Protein AF-A0A6J5G6W3-F1 (afdb_monomer_lite)

pLDDT: mean 79.42, std 17.35, range [32.72, 97.88]

Structure (mmCIF, N/CA/C/O backbone):
data_AF-A0A6J5G6W3-F1
#
_entry.id   AF-A0A6J5G6W3-F1
#
loop_
_atom_site.group_PDB
_atom_site.id
_atom_site.type_symbol
_atom_site.label_atom_id
_atom_site.label_alt_id
_atom_site.label_comp_id
_atom_site.label_asym_id
_atom_site.label_entity_id
_atom_site.label_seq_id
_atom_site.pdbx_PDB_ins_code
_atom_site.Cartn_x
_atom_site.Cartn_y
_atom_site.Cartn_z
_atom_site.occupancy
_atom_site.B_iso_or_equiv
_atom_site.auth_seq_id
_atom_site.auth_comp_id
_atom_site.auth_asym_id
_atom_site.auth_atom_id
_atom_site.pdbx_PDB_model_num
ATOM 1 N N . MET A 1 1 ? -2.922 -15.371 -7.811 1.00 64.44 1 MET A N 1
ATOM 2 C CA . MET A 1 1 ? -1.625 -14.930 -8.375 1.00 64.44 1 MET A CA 1
ATOM 3 C C . MET A 1 1 ? -1.881 -14.503 -9.811 1.00 64.44 1 MET A C 1
ATOM 5 O O . MET A 1 1 ? -2.472 -15.277 -10.552 1.00 64.44 1 MET A O 1
ATOM 9 N N . GLN A 1 2 ? -1.477 -13.291 -10.182 1.00 78.69 2 GLN A N 1
ATOM 10 C CA . GLN A 1 2 ? -1.588 -12.734 -11.533 1.00 78.69 2 GLN A CA 1
ATOM 11 C C . GLN A 1 2 ? -0.180 -12.538 -12.108 1.00 78.69 2 GLN A C 1
ATOM 13 O O . GLN A 1 2 ? 0.762 -12.316 -11.354 1.00 78.69 2 GLN A O 1
ATOM 18 N N . ARG A 1 3 ? -0.007 -12.600 -13.432 1.00 77.12 3 ARG A N 1
ATOM 19 C CA . ARG A 1 3 ? 1.279 -12.276 -14.075 1.00 77.12 3 ARG A CA 1
ATOM 20 C C . ARG A 1 3 ? 1.207 -10.980 -14.877 1.00 77.12 3 ARG A C 1
ATOM 22 O O . ARG A 1 3 ? 0.220 -10.743 -15.581 1.00 77.12 3 ARG A O 1
ATOM 29 N N . PHE A 1 4 ? 2.276 -10.191 -14.788 1.00 78.12 4 PHE A N 1
ATOM 30 C CA . PHE A 1 4 ? 2.561 -9.025 -15.626 1.00 78.12 4 PHE A CA 1
ATOM 31 C C . PHE A 1 4 ? 3.905 -9.260 -16.316 1.00 78.12 4 PHE A C 1
ATOM 33 O O . PHE A 1 4 ? 4.972 -9.065 -15.731 1.00 78.12 4 PHE A O 1
ATOM 40 N N . GLY A 1 5 ? 3.851 -9.789 -17.540 1.00 79.50 5 GLY A N 1
ATOM 41 C CA . GLY A 1 5 ? 5.026 -10.384 -18.173 1.00 79.50 5 GLY A CA 1
ATOM 42 C C . GLY A 1 5 ? 5.574 -11.534 -17.319 1.00 79.50 5 GLY A C 1
ATOM 43 O O . GLY A 1 5 ? 4.841 -12.456 -16.955 1.00 79.50 5 GLY A O 1
ATOM 44 N N . ASN A 1 6 ? 6.856 -11.457 -16.957 1.00 81.44 6 ASN A N 1
ATOM 45 C CA . ASN A 1 6 ? 7.526 -12.506 -16.184 1.00 81.44 6 ASN A CA 1
ATOM 46 C C . ASN A 1 6 ? 7.326 -12.394 -14.668 1.00 81.44 6 ASN A C 1
ATOM 48 O O . ASN A 1 6 ? 7.571 -13.376 -13.968 1.00 81.44 6 ASN A O 1
ATOM 52 N N . VAL A 1 7 ? 6.838 -11.256 -14.170 1.00 87.19 7 VAL A N 1
ATOM 53 C CA . VAL A 1 7 ? 6.660 -11.006 -12.736 1.00 87.19 7 VAL A CA 1
ATOM 54 C C . VAL A 1 7 ? 5.315 -11.554 -12.267 1.00 87.19 7 VAL A C 1
ATOM 56 O O . VAL A 1 7 ? 4.264 -11.219 -12.821 1.00 87.19 7 VAL A O 1
ATOM 59 N N . ALA A 1 8 ? 5.357 -12.411 -11.248 1.00 87.94 8 ALA A N 1
ATOM 60 C CA . ALA A 1 8 ? 4.175 -12.879 -10.538 1.00 87.94 8 ALA A CA 1
ATOM 61 C C . ALA A 1 8 ? 3.818 -11.877 -9.436 1.00 87.94 8 ALA A C 1
ATOM 63 O O . ALA A 1 8 ? 4.646 -11.573 -8.582 1.00 87.94 8 ALA A O 1
ATOM 64 N N . VAL A 1 9 ? 2.583 -11.388 -9.465 1.00 90.56 9 VAL A N 1
ATOM 65 C CA . VAL A 1 9 ? 2.038 -10.427 -8.508 1.00 90.56 9 VAL A CA 1
ATOM 66 C C . VAL A 1 9 ? 0.897 -11.083 -7.734 1.00 90.56 9 VAL A C 1
ATOM 68 O O . VAL A 1 9 ? 0.073 -11.832 -8.278 1.00 90.56 9 VAL A O 1
ATOM 71 N N . HIS A 1 10 ? 0.866 -10.822 -6.438 1.00 94.31 10 HIS A N 1
ATOM 72 C CA . HIS A 1 10 ? -0.091 -11.348 -5.481 1.00 94.31 10 HIS A CA 1
ATOM 73 C C . HIS A 1 10 ? -0.882 -10.213 -4.859 1.00 94.31 10 HIS A C 1
ATOM 75 O O . HIS A 1 10 ? -0.358 -9.125 -4.637 1.00 94.31 10 HIS A O 1
ATOM 81 N N . THR A 1 11 ? -2.145 -10.485 -4.547 1.00 95.94 11 THR A N 1
ATOM 82 C CA . THR A 1 11 ? -2.967 -9.591 -3.736 1.00 95.94 11 THR A CA 1
ATOM 83 C C . THR A 1 11 ? -2.223 -9.232 -2.446 1.00 95.94 11 THR A C 1
ATOM 85 O O . THR A 1 11 ? -1.736 -10.116 -1.733 1.00 95.94 11 THR A O 1
ATOM 88 N N . GLY A 1 12 ? -2.103 -7.931 -2.194 1.00 97.25 12 GLY A N 1
ATOM 89 C CA . GLY A 1 12 ? -1.346 -7.355 -1.087 1.00 97.25 12 GLY A CA 1
ATOM 90 C C . GLY A 1 12 ? 0.076 -6.928 -1.441 1.00 97.25 12 GLY A C 1
ATOM 91 O O . GLY A 1 12 ? 0.690 -6.224 -0.642 1.00 97.25 12 GLY A O 1
ATOM 92 N N . ASP A 1 13 ? 0.611 -7.287 -2.611 1.00 97.25 13 ASP A N 1
ATOM 93 C CA . ASP A 1 13 ? 1.940 -6.827 -3.019 1.00 97.25 13 ASP A CA 1
ATOM 94 C C . ASP A 1 13 ? 1.996 -5.295 -3.051 1.00 97.25 13 ASP A C 1
ATOM 96 O O . ASP A 1 13 ? 1.109 -4.622 -3.587 1.00 97.25 13 ASP A O 1
ATOM 100 N N . VAL A 1 14 ? 3.066 -4.745 -2.479 1.00 97.38 14 VAL A N 1
ATOM 101 C CA . VAL A 1 14 ? 3.325 -3.307 -2.481 1.00 97.38 14 VAL A CA 1
ATOM 102 C C . VAL A 1 14 ? 4.064 -2.948 -3.760 1.00 97.38 14 VAL A C 1
ATOM 104 O O . VAL A 1 14 ? 5.113 -3.508 -4.078 1.00 97.38 14 VAL A O 1
ATOM 107 N N . LEU A 1 15 ? 3.525 -1.978 -4.489 1.00 95.00 15 LEU A N 1
ATOM 108 C CA . LEU A 1 15 ? 4.070 -1.498 -5.749 1.00 95.00 15 LEU A CA 1
ATOM 109 C C . LEU A 1 15 ? 4.746 -0.147 -5.527 1.00 95.00 15 LEU A C 1
ATOM 111 O O . LEU A 1 15 ? 4.106 0.802 -5.076 1.00 95.00 15 LEU A O 1
ATOM 115 N N . LEU A 1 16 ? 6.029 -0.038 -5.873 1.00 92.81 16 LEU A N 1
ATOM 116 C CA . LEU A 1 16 ? 6.800 1.204 -5.792 1.00 92.81 16 LEU A CA 1
ATOM 117 C C . LEU A 1 16 ? 7.117 1.738 -7.189 1.00 92.81 16 LEU A C 1
ATOM 119 O O . LEU A 1 16 ? 7.907 1.136 -7.917 1.00 92.81 16 LEU A O 1
ATOM 123 N N . LYS A 1 17 ? 6.521 2.875 -7.557 1.00 88.50 17 LYS A N 1
ATOM 124 C CA . LYS A 1 17 ? 6.663 3.479 -8.890 1.00 88.50 17 LYS A CA 1
ATOM 125 C C . LYS A 1 17 ? 8.012 4.159 -9.052 1.00 88.50 17 LYS A C 1
ATOM 127 O O . LYS A 1 17 ? 8.387 4.989 -8.221 1.00 88.50 17 LYS A O 1
ATOM 132 N N . VAL A 1 18 ? 8.675 3.882 -10.165 1.00 82.81 18 VAL A N 1
ATOM 133 C CA . VAL A 1 18 ? 9.926 4.504 -10.593 1.00 82.81 18 VAL A CA 1
ATOM 134 C C . VAL A 1 18 ? 9.639 5.667 -11.541 1.00 82.81 18 VAL A C 1
ATOM 136 O O . VAL A 1 18 ? 8.863 5.538 -12.488 1.00 82.81 18 VAL A O 1
ATOM 139 N N . SER A 1 19 ? 10.314 6.795 -11.333 1.00 69.31 19 SER A N 1
ATOM 140 C CA . SER A 1 19 ? 10.386 7.877 -12.314 1.00 69.31 19 SER A CA 1
ATOM 141 C C . SER A 1 19 ? 11.484 7.586 -13.339 1.00 69.31 19 SER A C 1
ATOM 143 O O . SER A 1 19 ? 12.674 7.616 -13.020 1.00 69.31 19 SER A O 1
ATOM 145 N N . THR A 1 20 ? 11.103 7.300 -14.582 1.00 56.97 20 THR A N 1
ATOM 146 C CA . THR A 1 20 ? 12.029 7.091 -15.702 1.00 56.97 20 THR A CA 1
ATOM 147 C C . THR A 1 20 ? 12.245 8.402 -16.462 1.00 56.97 20 THR A C 1
ATOM 149 O O . THR A 1 20 ? 11.605 8.642 -17.479 1.00 56.97 20 THR A O 1
ATOM 152 N N . GLY A 1 21 ? 13.117 9.274 -15.950 1.00 48.81 21 GLY A N 1
ATOM 153 C CA . GLY A 1 21 ? 13.907 10.276 -16.696 1.00 48.81 21 GLY A CA 1
ATOM 154 C C . GLY A 1 21 ? 13.237 11.390 -17.528 1.00 48.81 21 GLY A C 1
ATOM 155 O O . GLY A 1 21 ? 13.838 12.447 -17.636 1.00 48.81 21 GLY A O 1
ATOM 156 N N . ASN A 1 22 ? 12.034 11.223 -18.085 1.00 43.03 22 ASN A N 1
ATOM 157 C CA . ASN A 1 22 ? 11.435 12.155 -19.055 1.00 43.03 22 ASN A CA 1
ATOM 158 C C . ASN A 1 22 ? 9.993 12.580 -18.739 1.00 43.03 22 ASN A C 1
ATOM 160 O O . ASN A 1 22 ? 9.453 13.434 -19.436 1.00 43.03 22 ASN A O 1
ATOM 164 N N . VAL A 1 23 ? 9.350 12.041 -17.697 1.00 41.97 23 VAL A N 1
ATOM 165 C CA . VAL A 1 23 ? 7.950 12.380 -17.380 1.00 41.97 23 VAL A CA 1
ATOM 166 C C . VAL A 1 23 ? 7.833 12.968 -15.979 1.00 41.97 23 VAL A C 1
ATOM 168 O O . VAL A 1 23 ? 7.361 12.350 -15.024 1.00 41.97 23 VAL A O 1
ATOM 171 N N . THR A 1 24 ? 8.246 14.228 -15.889 1.00 43.94 24 THR A N 1
ATOM 172 C CA . THR A 1 24 ? 7.968 15.155 -14.790 1.00 43.94 24 THR A CA 1
ATOM 173 C C . THR A 1 24 ? 6.489 15.566 -14.818 1.00 43.94 24 THR A C 1
ATOM 175 O O . THR A 1 24 ? 6.172 16.697 -15.169 1.00 43.94 24 THR A O 1
ATOM 178 N N . HIS A 1 25 ? 5.549 14.678 -14.468 1.00 39.34 25 HIS A N 1
ATOM 179 C CA . HIS A 1 25 ? 4.140 15.070 -14.317 1.00 39.34 25 HIS A CA 1
ATOM 180 C C . HIS A 1 25 ? 3.572 14.804 -12.907 1.00 39.34 25 HIS A C 1
ATOM 182 O O . HIS A 1 25 ? 3.398 13.679 -12.446 1.00 39.34 25 HIS A O 1
ATOM 188 N N . LYS A 1 26 ? 3.283 15.938 -12.250 1.00 42.19 26 LYS A N 1
ATOM 189 C CA . LYS A 1 26 ? 2.375 16.252 -11.128 1.00 42.19 26 LYS A CA 1
ATOM 190 C C . LYS A 1 26 ? 2.557 15.602 -9.751 1.00 42.19 26 LYS A C 1
ATOM 192 O O . LYS A 1 26 ? 2.359 16.313 -8.773 1.00 42.19 26 LYS A O 1
ATOM 197 N N . ILE A 1 27 ? 2.984 14.348 -9.611 1.00 43.31 27 ILE A N 1
ATOM 198 C CA . ILE A 1 27 ? 3.121 13.741 -8.262 1.00 43.31 27 ILE A CA 1
ATOM 199 C C . ILE A 1 27 ? 4.466 14.111 -7.605 1.00 43.31 27 ILE A C 1
ATOM 201 O O . ILE A 1 27 ? 4.560 14.253 -6.390 1.00 43.31 27 ILE A O 1
ATOM 205 N N . ILE A 1 28 ? 5.490 14.387 -8.419 1.00 47.19 28 ILE A N 1
ATOM 206 C CA . ILE A 1 28 ? 6.831 14.800 -7.969 1.00 47.19 28 ILE A CA 1
ATOM 207 C C . ILE A 1 28 ? 6.894 16.286 -7.554 1.00 47.19 28 ILE A C 1
ATOM 209 O O . ILE A 1 28 ? 7.727 16.674 -6.733 1.00 47.19 28 ILE A O 1
ATOM 213 N N . GLN A 1 29 ? 6.006 17.139 -8.075 1.00 42.00 29 GLN A N 1
ATOM 214 C CA . GLN A 1 29 ? 6.113 18.592 -7.876 1.00 42.00 29 GLN A CA 1
ATOM 215 C C . GLN A 1 29 ? 5.830 19.064 -6.445 1.00 42.00 29 GLN A C 1
ATOM 217 O O . GLN A 1 29 ? 6.246 20.162 -6.090 1.00 42.00 29 GLN A O 1
ATOM 222 N N . ILE A 1 30 ? 5.176 18.255 -5.613 1.00 46.28 30 ILE A N 1
ATOM 223 C CA . ILE A 1 30 ? 4.720 18.708 -4.293 1.00 46.28 30 ILE A CA 1
ATOM 224 C C . ILE A 1 30 ? 5.787 18.495 -3.198 1.00 46.28 30 ILE A C 1
ATOM 226 O O . ILE A 1 30 ? 5.733 19.154 -2.164 1.00 46.28 30 ILE A O 1
ATOM 230 N N . GLY A 1 31 ? 6.808 17.653 -3.417 1.00 42.84 31 GLY A N 1
ATOM 231 C CA . GLY A 1 31 ? 7.810 17.340 -2.379 1.00 42.84 31 GLY A CA 1
ATOM 232 C C . GLY A 1 31 ? 9.285 17.456 -2.771 1.00 42.84 31 GLY A C 1
ATOM 233 O O . GLY A 1 31 ? 10.122 17.618 -1.890 1.00 42.84 31 GLY A O 1
ATOM 234 N N . GLN A 1 32 ? 9.644 17.383 -4.057 1.00 40.28 32 GLN A N 1
ATOM 235 C CA . GLN A 1 32 ? 11.058 17.232 -4.446 1.00 40.28 32 GLN A CA 1
ATOM 236 C C . GLN A 1 32 ? 11.782 18.534 -4.826 1.00 40.28 32 GLN A C 1
ATOM 238 O O . GLN A 1 32 ? 12.990 18.499 -5.042 1.00 40.28 32 GLN A O 1
ATOM 243 N N . LYS A 1 33 ? 11.109 19.695 -4.866 1.00 38.38 33 LYS A N 1
ATOM 244 C CA . LYS A 1 33 ? 11.771 20.963 -5.242 1.00 38.38 33 LYS A CA 1
ATOM 245 C C . LYS A 1 33 ? 12.489 21.691 -4.091 1.00 38.38 33 LYS A C 1
ATOM 247 O O . LYS A 1 33 ? 13.176 22.668 -4.358 1.00 38.38 33 LYS A O 1
ATOM 252 N N . THR A 1 34 ? 12.371 21.235 -2.840 1.00 39.72 34 THR A N 1
ATOM 253 C CA . THR A 1 34 ? 12.907 21.952 -1.657 1.00 39.72 34 THR A CA 1
ATOM 254 C C . THR A 1 34 ? 13.700 21.092 -0.664 1.00 39.72 34 THR A C 1
ATOM 256 O O . THR A 1 34 ? 14.186 21.620 0.329 1.00 39.72 34 THR A O 1
ATOM 259 N N . GLY A 1 35 ? 13.876 19.789 -0.913 1.00 37.59 35 GLY A N 1
ATOM 260 C CA . GLY A 1 35 ? 14.489 18.846 0.040 1.00 37.59 35 GLY A CA 1
ATOM 261 C C . GLY A 1 35 ? 15.807 18.207 -0.407 1.00 37.59 35 GLY A C 1
ATOM 262 O O . GLY A 1 35 ? 16.128 17.111 0.043 1.00 37.59 35 GLY A O 1
ATOM 263 N N . ALA A 1 36 ? 16.554 18.830 -1.321 1.00 36.09 36 ALA A N 1
ATOM 264 C CA . ALA A 1 36 ? 17.833 18.303 -1.793 1.00 36.09 36 ALA A CA 1
ATOM 265 C C . ALA A 1 36 ? 18.956 18.529 -0.764 1.00 36.09 36 ALA A C 1
ATOM 267 O O . ALA A 1 36 ? 19.825 19.365 -0.981 1.00 36.09 36 ALA A O 1
ATOM 268 N N . SER A 1 37 ? 18.951 17.762 0.330 1.00 32.72 37 SER A N 1
ATOM 269 C CA . SER A 1 37 ? 20.108 17.637 1.221 1.00 32.72 37 SER A CA 1
ATOM 270 C C . SER A 1 37 ? 20.216 16.217 1.787 1.00 32.72 37 SER A C 1
ATOM 272 O O . SER A 1 37 ? 19.366 15.764 2.547 1.00 32.72 37 SER A O 1
ATOM 274 N N . SER A 1 38 ? 21.316 15.552 1.417 1.00 35.53 38 SER A N 1
ATOM 275 C CA . SER A 1 38 ? 21.906 14.326 1.988 1.00 35.53 38 SER A CA 1
ATOM 276 C C . SER A 1 38 ? 21.137 12.995 1.880 1.00 35.53 38 SER A C 1
ATOM 278 O O . SER A 1 38 ? 20.438 12.581 2.798 1.00 35.53 38 SER A O 1
ATOM 280 N N . GLY A 1 39 ? 21.430 12.234 0.814 1.00 33.44 39 GLY A N 1
ATOM 281 C CA . GLY A 1 39 ? 21.480 10.764 0.893 1.00 33.44 39 GLY A CA 1
ATOM 282 C C . GLY A 1 39 ? 20.834 9.999 -0.264 1.00 33.44 39 GLY A C 1
ATOM 283 O O . GLY A 1 39 ? 19.795 9.385 -0.053 1.00 33.44 39 GLY A O 1
ATOM 284 N N . GLY A 1 40 ? 21.487 9.982 -1.436 1.00 38.69 40 GLY A N 1
ATOM 285 C CA . GLY A 1 40 ? 21.191 9.093 -2.574 1.00 38.69 40 GLY A CA 1
ATOM 286 C C . GLY A 1 40 ? 19.809 9.288 -3.212 1.00 38.69 40 GLY A C 1
ATOM 287 O O . GLY A 1 40 ? 18.785 8.995 -2.603 1.00 38.69 40 GLY A O 1
ATOM 288 N N . PHE A 1 41 ? 19.757 9.743 -4.465 1.00 46.44 41 PHE A N 1
ATOM 289 C CA . PHE A 1 41 ? 18.492 9.872 -5.193 1.00 46.44 41 PHE A CA 1
ATOM 290 C C . PHE A 1 41 ? 17.866 8.487 -5.419 1.00 46.44 41 PHE A C 1
ATOM 292 O O . PHE A 1 41 ? 18.291 7.741 -6.297 1.00 46.44 41 PHE A O 1
ATOM 299 N N . SER A 1 42 ? 16.849 8.132 -4.630 1.00 62.69 42 SER A N 1
ATOM 300 C CA . SER A 1 42 ? 15.918 7.074 -5.019 1.00 62.69 42 SER A CA 1
ATOM 301 C C . SER A 1 42 ? 15.007 7.639 -6.106 1.00 62.69 42 SER A C 1
ATOM 303 O O . SER A 1 42 ? 14.410 8.703 -5.943 1.00 62.69 42 SER A O 1
ATOM 305 N N . ASN A 1 43 ? 14.903 6.930 -7.225 1.00 76.00 43 ASN A N 1
ATOM 306 C CA . ASN A 1 43 ? 13.972 7.239 -8.309 1.00 76.00 43 ASN A CA 1
ATOM 307 C C . ASN A 1 43 ? 12.535 6.775 -7.996 1.00 76.00 43 ASN A C 1
ATOM 309 O O . ASN A 1 43 ? 11.674 6.857 -8.871 1.00 76.00 43 ASN A O 1
ATOM 313 N N . ILE A 1 44 ? 12.265 6.303 -6.772 1.00 83.81 44 ILE A N 1
ATOM 314 C CA . ILE A 1 44 ? 10.933 5.897 -6.325 1.00 83.81 44 ILE A CA 1
ATOM 315 C C . ILE A 1 44 ? 10.112 7.115 -5.905 1.00 83.81 44 ILE A C 1
ATOM 317 O O . ILE A 1 44 ? 10.497 7.873 -5.016 1.00 83.81 44 ILE A O 1
ATOM 321 N N . VAL A 1 45 ? 8.945 7.276 -6.526 1.00 82.81 45 VAL A N 1
ATOM 322 C CA . VAL A 1 45 ? 8.116 8.489 -6.408 1.00 82.81 45 VAL A CA 1
ATOM 323 C C . VAL A 1 45 ? 6.681 8.224 -5.968 1.00 82.81 45 VAL A C 1
ATOM 325 O O . VAL A 1 45 ? 5.948 9.167 -5.679 1.00 82.81 45 VAL A O 1
ATOM 328 N N . HIS A 1 46 ? 6.262 6.960 -5.914 1.00 89.75 46 HIS A N 1
ATOM 329 C CA . HIS A 1 46 ? 4.905 6.590 -5.526 1.00 89.75 46 HIS A CA 1
ATOM 330 C C . HIS A 1 46 ? 4.858 5.199 -4.896 1.00 89.75 46 HIS A C 1
ATOM 332 O O . HIS A 1 46 ? 5.739 4.376 -5.148 1.00 89.75 46 HIS A O 1
ATOM 338 N N . ALA A 1 47 ? 3.816 4.946 -4.109 1.00 93.44 47 ALA A N 1
ATOM 339 C CA . ALA A 1 47 ? 3.541 3.658 -3.495 1.00 93.44 47 ALA A CA 1
ATOM 340 C C . ALA A 1 47 ? 2.050 3.308 -3.595 1.00 93.44 47 ALA A C 1
ATOM 342 O O . ALA A 1 47 ? 1.204 4.177 -3.395 1.00 93.44 47 ALA A O 1
ATOM 343 N N . ALA A 1 48 ? 1.749 2.047 -3.884 1.00 95.88 48 ALA A N 1
ATOM 344 C CA . ALA A 1 48 ? 0.394 1.530 -4.054 1.00 95.88 48 ALA A CA 1
ATOM 345 C C . ALA A 1 48 ? 0.304 0.057 -3.612 1.00 95.88 48 ALA A C 1
ATOM 347 O O . ALA A 1 48 ? 1.334 -0.569 -3.348 1.00 95.88 48 ALA A O 1
ATOM 348 N N . ILE A 1 49 ? -0.908 -0.501 -3.544 1.00 97.56 49 ILE A N 1
ATOM 349 C CA . ILE A 1 49 ? -1.147 -1.920 -3.223 1.00 97.56 49 ILE A CA 1
ATOM 350 C C . ILE A 1 49 ? -1.842 -2.585 -4.408 1.00 97.56 49 ILE A C 1
ATOM 352 O O . ILE A 1 49 ? -2.855 -2.086 -4.893 1.00 97.56 49 ILE A O 1
ATOM 356 N N . TYR A 1 50 ? -1.332 -3.725 -4.871 1.00 96.31 50 TYR A N 1
ATOM 357 C CA . TYR A 1 50 ? -2.075 -4.564 -5.807 1.00 96.31 50 TYR A CA 1
ATOM 358 C C . TYR A 1 50 ? -3.209 -5.283 -5.069 1.00 96.31 50 TYR A C 1
ATOM 360 O O . TYR A 1 50 ? -2.952 -6.070 -4.157 1.00 96.31 50 TYR A O 1
ATOM 368 N N . VAL A 1 51 ? -4.457 -5.035 -5.468 1.00 96.62 51 VAL A N 1
ATOM 369 C CA . VAL A 1 51 ? -5.643 -5.582 -4.783 1.00 96.62 51 VAL A CA 1
ATOM 370 C C . VAL A 1 51 ? -6.298 -6.746 -5.525 1.00 96.62 51 VAL A C 1
ATOM 372 O O . VAL A 1 51 ? -7.187 -7.396 -4.993 1.00 96.62 51 VAL A O 1
ATOM 375 N N . GLY A 1 52 ? -5.811 -7.094 -6.718 1.00 93.25 52 GLY A N 1
ATOM 376 C CA . GLY A 1 52 ? -6.392 -8.181 -7.506 1.00 93.25 52 GLY A CA 1
ATOM 377 C C . GLY A 1 52 ? -7.584 -7.705 -8.331 1.00 93.25 52 GLY A C 1
ATOM 378 O O . GLY A 1 52 ? -7.531 -6.626 -8.913 1.00 93.25 52 GLY A O 1
ATOM 379 N N . SER A 1 53 ? -8.628 -8.521 -8.441 1.00 92.19 53 SER A N 1
ATOM 380 C CA . SER A 1 53 ? -9.849 -8.154 -9.167 1.00 92.19 53 SER A CA 1
ATOM 381 C C . SER A 1 53 ? -10.876 -7.565 -8.199 1.00 92.19 53 SER A C 1
ATOM 383 O O . SER A 1 53 ? -11.153 -8.165 -7.165 1.00 92.19 53 SER A O 1
ATOM 385 N N . VAL A 1 54 ? -11.452 -6.420 -8.555 1.00 91.19 54 VAL A N 1
ATOM 386 C CA . VAL A 1 54 ? -12.540 -5.739 -7.829 1.00 91.19 54 VAL A CA 1
ATOM 387 C C . VAL A 1 54 ? -13.638 -5.358 -8.829 1.00 91.19 54 VAL A C 1
ATOM 389 O O . VAL A 1 54 ? -13.460 -5.520 -10.039 1.00 91.19 54 VAL A O 1
ATOM 392 N N . ALA A 1 55 ? -14.795 -4.879 -8.368 1.00 85.62 55 ALA A N 1
ATOM 393 C CA . ALA A 1 55 ? -15.890 -4.516 -9.268 1.00 85.62 55 ALA A CA 1
ATOM 394 C C . ALA A 1 55 ? -15.427 -3.496 -10.329 1.00 85.62 55 ALA A C 1
ATOM 396 O O . ALA A 1 55 ? -14.883 -2.444 -10.006 1.00 85.62 55 ALA A O 1
ATOM 397 N N . GLY A 1 56 ? -15.603 -3.829 -11.612 1.00 85.31 56 GLY A N 1
ATOM 398 C CA . GLY A 1 56 ? -15.178 -2.979 -12.732 1.00 85.31 56 GLY A CA 1
ATOM 399 C C . GLY A 1 56 ? -13.681 -3.016 -13.072 1.00 85.31 56 GLY A C 1
ATOM 400 O O . GLY A 1 56 ? -13.294 -2.407 -14.066 1.00 85.31 56 GLY A O 1
ATOM 401 N N . HIS A 1 57 ? -12.850 -3.753 -12.323 1.00 87.00 57 HIS A N 1
ATOM 402 C CA . HIS A 1 57 ? -11.408 -3.846 -12.562 1.00 87.00 57 HIS A CA 1
ATOM 403 C C . HIS A 1 57 ? -10.900 -5.288 -12.448 1.00 87.00 57 HIS A C 1
ATOM 405 O O . HIS A 1 57 ? -10.965 -5.935 -11.404 1.00 87.00 57 HIS A O 1
ATOM 411 N N . SER A 1 58 ? -10.306 -5.790 -13.525 1.00 86.69 58 SER A N 1
ATOM 412 C CA . SER A 1 58 ? -9.730 -7.136 -13.581 1.00 86.69 58 SER A CA 1
ATOM 413 C C . SER A 1 58 ? -8.393 -7.238 -12.843 1.00 86.69 58 SER A C 1
ATOM 415 O O . SER A 1 58 ? -8.048 -8.303 -12.326 1.00 86.69 58 SER A O 1
ATOM 417 N N . LYS A 1 59 ? -7.629 -6.138 -12.800 1.00 88.06 59 LYS A N 1
ATOM 418 C CA . LYS A 1 59 ? -6.281 -6.070 -12.219 1.00 88.06 59 LYS A CA 1
ATOM 419 C C . LYS A 1 59 ? -6.057 -4.727 -11.524 1.00 88.06 59 LYS A C 1
ATOM 421 O O . LYS A 1 59 ? -5.237 -3.928 -11.966 1.00 88.06 59 LYS A O 1
ATOM 426 N N . ALA A 1 60 ? -6.779 -4.485 -10.445 1.00 92.62 60 ALA A N 1
ATOM 427 C CA . ALA A 1 60 ? -6.722 -3.235 -9.717 1.00 92.62 60 ALA A CA 1
ATOM 428 C C . ALA A 1 60 ? -5.465 -3.084 -8.851 1.00 92.62 60 ALA A C 1
ATOM 430 O O . ALA A 1 60 ? -4.995 -3.992 -8.158 1.00 92.62 60 ALA A O 1
ATOM 431 N N . ILE A 1 61 ? -4.968 -1.858 -8.871 1.00 94.00 61 ILE A N 1
ATOM 432 C CA . ILE A 1 61 ? -3.997 -1.266 -7.970 1.00 94.00 61 ILE A CA 1
ATOM 433 C C . ILE A 1 61 ? -4.747 -0.178 -7.205 1.00 94.00 61 ILE A C 1
ATOM 435 O O . ILE A 1 61 ? -5.315 0.722 -7.820 1.00 94.00 61 ILE A O 1
ATOM 439 N N . ALA A 1 62 ? -4.762 -0.256 -5.880 1.00 96.31 62 ALA A N 1
ATOM 440 C CA . ALA A 1 62 ? -5.294 0.794 -5.025 1.00 96.31 62 ALA A CA 1
ATOM 441 C C . ALA A 1 62 ? -4.184 1.802 -4.705 1.00 96.31 62 ALA A C 1
ATOM 443 O O . ALA A 1 62 ? -3.100 1.420 -4.248 1.00 96.31 62 ALA A O 1
ATOM 444 N N . GLU A 1 63 ? -4.444 3.088 -4.932 1.00 93.62 63 GLU A N 1
ATOM 445 C CA . GLU A 1 63 ? -3.464 4.153 -4.716 1.00 93.62 63 GLU A CA 1
ATOM 446 C C . GLU A 1 63 ? -4.091 5.454 -4.197 1.00 93.62 63 GLU A C 1
ATOM 448 O O . GLU A 1 63 ? -5.294 5.679 -4.310 1.00 93.62 63 GLU A O 1
ATOM 453 N N . SER A 1 64 ? -3.240 6.334 -3.656 1.00 92.12 64 SER A N 1
ATOM 454 C CA . SER A 1 64 ? -3.595 7.695 -3.240 1.00 92.12 64 SER A CA 1
ATOM 455 C C . SER A 1 64 ? -2.795 8.714 -4.049 1.00 92.12 64 SER A C 1
ATOM 457 O O . SER A 1 64 ? -1.587 8.874 -3.845 1.00 92.12 64 SER A O 1
ATOM 459 N N . VAL A 1 65 ? -3.467 9.413 -4.963 1.00 87.25 65 VAL A N 1
ATOM 460 C CA . VAL A 1 65 ? -2.881 10.401 -5.890 1.00 87.25 65 VAL A CA 1
ATOM 461 C C . VAL A 1 65 ? -3.546 11.762 -5.717 1.00 87.25 65 VAL A C 1
ATOM 463 O O . VAL A 1 65 ? -4.487 11.881 -4.953 1.00 87.25 65 VAL A O 1
ATOM 466 N N . GLY A 1 66 ? -3.112 12.794 -6.449 1.00 78.19 66 GLY A N 1
ATOM 467 C CA . GLY A 1 66 ? -3.633 14.163 -6.303 1.00 78.19 66 GLY A CA 1
ATOM 468 C C . GLY A 1 66 ? -5.161 14.323 -6.390 1.00 78.19 66 GLY A C 1
ATOM 469 O O . GLY A 1 66 ? -5.685 15.278 -5.829 1.00 78.19 66 GLY A O 1
ATOM 470 N N . SER A 1 67 ? -5.869 13.401 -7.051 1.00 83.12 67 SER A N 1
ATOM 471 C CA . SER A 1 67 ? -7.338 13.368 -7.126 1.00 83.12 67 SER A CA 1
ATOM 472 C C . SER A 1 67 ? -8.018 12.579 -5.996 1.00 83.12 67 SER A C 1
ATOM 474 O O . SER A 1 67 ? -9.233 12.451 -6.019 1.00 83.12 67 SER A O 1
ATOM 476 N N . GLY A 1 68 ? -7.262 12.035 -5.039 1.00 87.62 68 GLY A N 1
ATOM 477 C CA . GLY A 1 68 ? -7.750 11.177 -3.957 1.00 87.62 68 GLY A CA 1
ATOM 478 C C . GLY A 1 68 ? -7.409 9.693 -4.134 1.00 87.62 68 GLY A C 1
ATOM 479 O O . GLY A 1 68 ? -6.532 9.326 -4.926 1.00 87.62 68 GLY A O 1
ATOM 480 N N . LEU A 1 69 ? -8.083 8.850 -3.348 1.00 92.88 69 LEU A N 1
ATOM 481 C CA . LEU A 1 69 ? -8.025 7.393 -3.447 1.00 92.88 69 LEU A CA 1
ATOM 482 C C . LEU A 1 69 ? -8.721 6.909 -4.721 1.00 92.88 69 LEU A C 1
ATOM 484 O O . LEU A 1 69 ? -9.820 7.355 -5.047 1.00 92.88 69 LEU A O 1
AT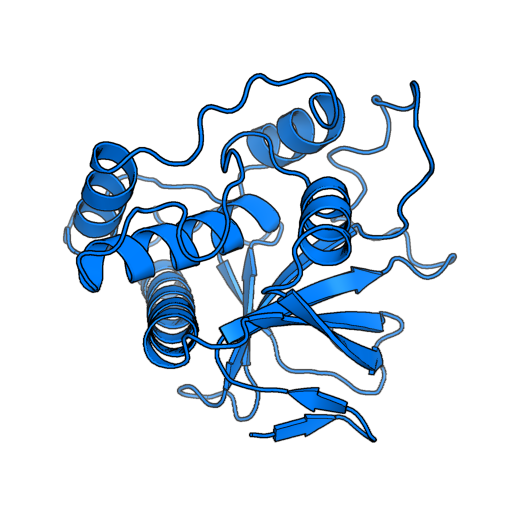OM 488 N N . ARG A 1 70 ? -8.087 5.991 -5.449 1.00 92.88 70 ARG A N 1
ATOM 489 C CA . ARG A 1 70 ? -8.659 5.415 -6.672 1.00 92.88 70 ARG A CA 1
ATOM 490 C C . ARG A 1 70 ? -8.127 4.017 -6.953 1.00 92.88 70 ARG A C 1
ATOM 492 O O . ARG A 1 70 ? -7.073 3.629 -6.445 1.00 92.88 70 ARG A O 1
ATOM 499 N N . PHE A 1 71 ? -8.835 3.318 -7.834 1.00 93.88 71 PHE A N 1
ATOM 500 C CA . PHE A 1 71 ? -8.303 2.157 -8.528 1.00 93.88 71 PHE A CA 1
ATOM 501 C C . PHE A 1 71 ? -7.593 2.581 -9.809 1.00 93.88 71 PHE A C 1
ATOM 503 O O . PHE A 1 71 ? -8.008 3.503 -10.515 1.00 93.88 71 PHE A O 1
ATOM 510 N N . LEU A 1 72 ? -6.526 1.860 -10.106 1.00 88.81 72 LEU A N 1
ATOM 511 C CA . LEU A 1 72 ? -5.756 1.943 -11.328 1.00 88.81 72 LEU A CA 1
ATOM 512 C C . LEU A 1 72 ? -5.605 0.536 -11.902 1.00 88.81 72 LEU A C 1
ATOM 514 O O . LEU A 1 72 ? -5.345 -0.405 -11.159 1.00 88.81 72 LEU A O 1
ATOM 518 N N . GLU A 1 73 ? -5.693 0.388 -13.219 1.00 83.69 73 GLU A N 1
ATOM 519 C CA . GLU A 1 73 ? -5.268 -0.841 -13.888 1.00 83.69 73 GLU A CA 1
ATOM 520 C C . GLU A 1 73 ? -3.915 -0.648 -14.592 1.00 83.69 73 GLU A C 1
ATOM 522 O O . GLU A 1 73 ? -3.619 0.435 -15.112 1.00 83.69 73 GLU A O 1
ATOM 527 N N . PRO A 1 74 ? -3.072 -1.692 -14.643 1.00 73.12 74 PRO A N 1
ATOM 528 C CA . PRO A 1 74 ? -1.846 -1.668 -15.421 1.00 73.12 74 PRO A CA 1
ATOM 529 C C . PRO A 1 74 ? -2.113 -1.408 -16.902 1.00 73.12 74 PRO A C 1
ATOM 531 O O . PRO A 1 74 ? -2.878 -2.118 -17.551 1.00 73.12 74 PRO A O 1
ATOM 534 N N . ASN A 1 75 ? -1.436 -0.396 -17.435 1.00 74.88 75 ASN A N 1
ATOM 535 C CA . ASN A 1 75 ? -1.447 -0.030 -18.839 1.00 74.88 75 ASN A CA 1
ATOM 536 C C . ASN A 1 75 ? -0.069 -0.337 -19.448 1.00 74.88 75 ASN A C 1
ATOM 538 O O . ASN A 1 75 ? 0.869 0.421 -19.186 1.00 74.88 75 ASN A O 1
ATOM 542 N N . PRO A 1 76 ? 0.067 -1.369 -20.301 1.00 67.19 76 PRO A N 1
ATOM 543 C CA . PRO A 1 76 ? 1.354 -1.783 -20.867 1.00 67.19 76 PRO A CA 1
ATOM 544 C C . PRO A 1 76 ? 2.052 -0.692 -21.698 1.00 67.19 76 PRO A C 1
ATOM 546 O O . PRO A 1 76 ? 3.256 -0.777 -21.909 1.00 67.19 76 PRO A O 1
ATOM 549 N N . ASN A 1 77 ? 1.324 0.346 -22.125 1.00 67.50 77 ASN A N 1
ATOM 550 C CA . ASN A 1 77 ? 1.861 1.492 -22.861 1.00 67.50 77 ASN A CA 1
ATOM 551 C C . ASN A 1 77 ? 2.311 2.650 -21.946 1.00 67.50 77 ASN A C 1
ATOM 553 O O . ASN A 1 77 ? 2.728 3.695 -22.439 1.00 67.50 77 ASN A O 1
ATOM 557 N N . SER A 1 78 ? 2.204 2.511 -20.619 1.00 72.50 78 SER A N 1
ATOM 558 C CA . SER A 1 78 ? 2.698 3.512 -19.667 1.00 72.50 78 SER A CA 1
ATOM 559 C C . SER A 1 78 ? 4.227 3.525 -19.633 1.00 72.50 78 SER A C 1
ATOM 561 O O . SER A 1 78 ? 4.876 2.481 -19.588 1.00 72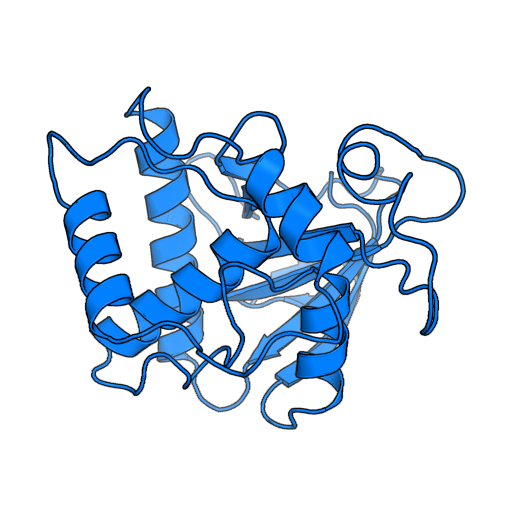.50 78 SER A O 1
ATOM 563 N N . HIS A 1 79 ? 4.804 4.726 -19.576 1.00 71.00 79 HIS A N 1
ATOM 564 C CA . HIS A 1 79 ? 6.246 4.923 -19.423 1.00 71.00 79 HIS A CA 1
ATOM 565 C C . HIS A 1 79 ? 6.754 4.648 -18.004 1.00 71.00 79 HIS A C 1
ATOM 567 O O . HIS A 1 79 ? 7.948 4.757 -17.759 1.00 71.00 79 HIS A O 1
ATOM 573 N N . TYR A 1 80 ? 5.878 4.308 -17.060 1.00 74.56 80 TYR A N 1
ATOM 574 C CA . TYR A 1 80 ? 6.274 4.040 -15.684 1.00 74.56 80 TYR A CA 1
ATOM 575 C C . TYR A 1 80 ? 6.514 2.554 -15.435 1.00 74.56 80 TYR A C 1
ATOM 577 O O . TYR A 1 80 ? 5.770 1.691 -15.910 1.00 74.56 80 TYR A O 1
ATOM 585 N N . SER A 1 81 ? 7.516 2.269 -14.609 1.00 84.94 81 SER A N 1
ATOM 586 C CA . SER A 1 81 ? 7.771 0.940 -14.065 1.00 84.94 81 SER A CA 1
ATOM 587 C C . SER A 1 81 ? 7.522 0.912 -12.560 1.00 84.94 81 SER A C 1
ATOM 589 O O . SER A 1 81 ? 7.589 1.940 -11.882 1.00 84.94 81 SER A O 1
ATOM 591 N N . TRP A 1 82 ? 7.199 -0.265 -12.034 1.00 89.00 82 TRP A N 1
ATOM 592 C CA . TRP A 1 82 ? 6.932 -0.467 -10.616 1.00 89.00 82 TRP A CA 1
ATOM 593 C C . TRP A 1 82 ? 7.744 -1.642 -10.093 1.00 89.00 82 TRP A C 1
ATOM 595 O O . TRP A 1 82 ? 7.677 -2.741 -10.641 1.00 89.00 82 TRP A O 1
ATOM 605 N N . HIS A 1 83 ? 8.485 -1.420 -9.012 1.00 92.56 83 HIS A N 1
ATOM 606 C CA . HIS A 1 83 ? 9.070 -2.507 -8.238 1.00 92.56 83 HIS A CA 1
ATOM 607 C C . HIS A 1 83 ? 7.984 -3.169 -7.400 1.00 92.56 83 HIS A C 1
ATOM 609 O O . HIS A 1 83 ? 7.253 -2.483 -6.683 1.00 92.56 83 HIS A O 1
ATOM 615 N N . VAL A 1 84 ? 7.908 -4.492 -7.474 1.00 94.56 84 VAL A N 1
ATOM 616 C CA . VAL A 1 84 ? 6.936 -5.296 -6.736 1.00 94.56 84 VAL A CA 1
ATOM 617 C C . VAL A 1 84 ? 7.604 -5.859 -5.488 1.00 94.56 84 VAL A C 1
ATOM 619 O O . VAL A 1 84 ? 8.616 -6.555 -5.577 1.00 94.56 84 VAL A O 1
ATOM 622 N N . TRP A 1 85 ? 7.025 -5.571 -4.327 1.00 97.00 85 TRP A N 1
ATOM 623 C CA . TRP A 1 85 ? 7.484 -6.058 -3.033 1.00 97.00 85 TRP A CA 1
ATOM 624 C C . TRP A 1 85 ? 6.423 -6.937 -2.390 1.00 97.00 85 TRP A C 1
ATOM 626 O O . TRP A 1 85 ? 5.272 -6.539 -2.221 1.00 97.00 85 TRP A O 1
ATOM 636 N N . HIS A 1 86 ? 6.843 -8.134 -2.013 1.00 95.56 86 HIS A N 1
ATOM 637 C CA . HIS A 1 86 ? 5.984 -9.197 -1.534 1.00 95.56 86 HIS A CA 1
ATOM 638 C C . HIS A 1 86 ? 6.270 -9.502 -0.069 1.00 95.56 86 HIS A C 1
ATOM 640 O O . HIS A 1 86 ? 7.403 -9.840 0.274 1.00 95.56 86 HIS A O 1
ATOM 646 N N . LEU A 1 87 ? 5.250 -9.450 0.789 1.00 96.06 87 LEU A N 1
ATOM 647 C CA . LEU A 1 87 ? 5.383 -9.928 2.163 1.00 96.06 87 LEU A CA 1
ATOM 648 C C . LEU A 1 87 ? 5.341 -11.465 2.190 1.00 96.06 87 LEU A C 1
ATOM 650 O O . LEU A 1 87 ? 4.309 -12.087 1.905 1.00 96.06 87 LEU A O 1
ATOM 654 N N . GLY A 1 88 ? 6.468 -12.070 2.557 1.00 92.12 88 GLY A N 1
ATOM 655 C CA . GLY A 1 88 ? 6.610 -13.500 2.799 1.00 92.12 88 GLY A CA 1
ATOM 656 C C . GLY A 1 88 ? 6.028 -13.929 4.149 1.00 92.12 88 GLY A C 1
ATOM 657 O O . GLY A 1 88 ? 5.911 -13.141 5.084 1.00 92.12 88 GLY A O 1
ATOM 658 N N . GLY A 1 89 ? 5.648 -15.204 4.253 1.00 85.81 89 GLY A N 1
ATOM 659 C CA . GLY A 1 89 ? 5.302 -15.853 5.525 1.00 85.81 89 GLY A CA 1
ATOM 660 C C . GLY A 1 89 ? 3.968 -15.460 6.176 1.00 85.81 89 GLY A C 1
ATOM 661 O O . GLY A 1 89 ? 3.528 -16.175 7.068 1.00 85.81 89 GLY A O 1
ATOM 662 N N . ASN A 1 90 ? 3.288 -14.391 5.739 1.00 91.06 90 ASN A N 1
ATOM 663 C CA . ASN A 1 90 ? 2.000 -13.974 6.311 1.00 91.06 90 ASN A CA 1
ATOM 664 C C . ASN A 1 90 ? 0.963 -13.611 5.234 1.00 91.06 90 ASN A C 1
ATOM 666 O O . ASN A 1 90 ? 0.689 -12.443 4.950 1.00 91.06 90 ASN A O 1
ATOM 670 N N . GLN A 1 91 ? 0.388 -14.646 4.614 1.00 94.69 91 GLN A N 1
ATOM 671 C CA . GLN A 1 91 ? -0.591 -14.491 3.536 1.00 94.69 91 GLN A CA 1
ATOM 672 C C . GLN A 1 91 ? -1.892 -13.816 3.995 1.00 94.69 91 GLN A C 1
ATOM 674 O O . GLN A 1 91 ? -2.438 -13.000 3.255 1.00 94.69 91 GLN A O 1
ATOM 679 N N . ALA A 1 92 ? -2.369 -14.135 5.201 1.00 96.50 92 ALA A N 1
ATOM 680 C CA . ALA A 1 92 ? -3.588 -13.548 5.748 1.00 96.50 92 ALA A CA 1
ATOM 681 C C . ALA A 1 92 ? -3.453 -12.026 5.896 1.00 96.50 92 ALA A C 1
ATOM 683 O O . ALA A 1 92 ? -4.326 -11.287 5.448 1.00 96.50 92 ALA A O 1
ATOM 684 N N . LEU A 1 93 ? -2.320 -11.556 6.433 1.00 97.06 93 LEU A N 1
ATOM 685 C CA . LEU A 1 93 ? -2.055 -10.130 6.611 1.00 97.06 93 LEU A CA 1
ATOM 686 C C . LEU A 1 93 ? -2.054 -9.363 5.289 1.00 97.06 93 LEU A C 1
ATOM 688 O O . LEU A 1 93 ? -2.711 -8.331 5.185 1.00 97.06 93 LEU A O 1
ATOM 692 N N . ARG A 1 94 ? -1.345 -9.858 4.269 1.00 95.62 94 ARG A N 1
ATOM 693 C CA . ARG A 1 94 ? -1.277 -9.163 2.973 1.00 95.62 94 ARG A CA 1
ATOM 694 C C . ARG A 1 94 ? -2.617 -9.165 2.229 1.00 95.62 94 ARG A C 1
ATOM 696 O O . ARG A 1 94 ? -2.947 -8.164 1.604 1.00 95.62 94 ARG A O 1
ATOM 703 N N . HIS A 1 95 ? -3.390 -10.253 2.303 1.00 96.94 95 HIS A N 1
ATOM 704 C CA . HIS A 1 95 ? -4.712 -10.308 1.675 1.00 96.94 95 HIS A CA 1
ATOM 705 C C . HIS A 1 95 ? -5.665 -9.328 2.361 1.00 96.94 95 HIS A C 1
ATOM 707 O O . HIS A 1 95 ? -6.260 -8.499 1.686 1.00 96.94 95 HIS A O 1
ATOM 713 N N . LEU A 1 96 ? -5.711 -9.331 3.695 1.00 97.25 96 LEU A N 1
ATOM 714 C CA . LEU A 1 96 ? -6.564 -8.402 4.430 1.00 97.25 96 LEU A CA 1
ATOM 715 C C . LEU A 1 96 ? -6.149 -6.938 4.221 1.00 97.25 96 LEU A C 1
ATOM 717 O O . LEU A 1 96 ? -7.005 -6.070 4.099 1.00 97.25 96 LEU A O 1
ATOM 721 N N . ALA A 1 97 ? -4.847 -6.647 4.124 1.00 97.75 97 ALA A N 1
ATOM 722 C CA . ALA A 1 97 ? -4.372 -5.304 3.785 1.00 97.75 97 ALA A CA 1
ATOM 723 C C . ALA A 1 97 ? -4.854 -4.857 2.397 1.00 97.75 97 ALA A C 1
ATOM 725 O O . ALA A 1 97 ? -5.184 -3.687 2.212 1.00 97.75 97 ALA A O 1
ATOM 726 N N . ALA A 1 98 ? -4.919 -5.776 1.432 1.00 97.88 98 ALA A N 1
ATOM 727 C CA . ALA A 1 98 ? -5.450 -5.497 0.105 1.00 97.88 98 ALA A CA 1
ATOM 728 C C . ALA A 1 98 ? -6.965 -5.264 0.117 1.00 97.88 98 ALA A C 1
ATOM 730 O O . ALA A 1 98 ? -7.423 -4.300 -0.492 1.00 97.88 98 ALA A O 1
ATOM 731 N N . ASP A 1 99 ? -7.717 -6.091 0.845 1.00 96.62 99 ASP A N 1
ATOM 732 C CA . ASP A 1 99 ? -9.169 -5.945 0.987 1.00 96.62 99 ASP A CA 1
ATOM 733 C C . ASP A 1 99 ? -9.512 -4.604 1.649 1.00 96.62 99 ASP A C 1
ATOM 735 O O . ASP A 1 99 ? -10.358 -3.855 1.166 1.00 96.62 99 ASP A O 1
ATOM 739 N N . LEU A 1 100 ? -8.788 -4.233 2.710 1.00 96.19 100 LEU A N 1
ATOM 740 C CA . LEU A 1 100 ? -8.935 -2.927 3.352 1.00 96.19 100 LEU A CA 1
ATOM 741 C C . LEU A 1 100 ? -8.571 -1.781 2.408 1.00 96.19 100 LEU A C 1
ATOM 743 O O . LEU A 1 100 ? -9.290 -0.788 2.354 1.00 96.19 100 LEU A O 1
ATOM 747 N N . ALA A 1 101 ? -7.484 -1.906 1.644 1.00 96.81 101 ALA A N 1
ATOM 748 C CA . ALA A 1 101 ? -7.102 -0.903 0.656 1.00 96.81 101 ALA A CA 1
ATOM 749 C C . ALA A 1 101 ? -8.187 -0.716 -0.419 1.00 96.81 101 ALA A C 1
ATOM 751 O O . ALA A 1 101 ? -8.491 0.422 -0.776 1.00 96.81 101 ALA A O 1
ATOM 752 N N . ALA A 1 102 ? -8.794 -1.805 -0.898 1.00 96.56 102 ALA A N 1
ATOM 753 C CA . ALA A 1 102 ? -9.901 -1.754 -1.847 1.00 96.56 102 ALA A CA 1
ATOM 754 C C . ALA A 1 102 ? -11.136 -1.082 -1.238 1.00 96.56 102 ALA A C 1
ATOM 756 O O . ALA A 1 102 ? -11.649 -0.118 -1.802 1.00 96.56 102 ALA A O 1
ATOM 757 N N . ASN A 1 103 ? -11.537 -1.493 -0.037 1.00 93.75 103 ASN A N 1
ATOM 758 C CA . ASN A 1 103 ? -12.695 -0.916 0.638 1.00 93.75 103 ASN A CA 1
ATOM 759 C C . ASN A 1 103 ? -12.512 0.581 0.952 1.00 93.75 103 ASN A C 1
ATOM 761 O O . ASN A 1 103 ? -13.464 1.356 0.886 1.00 93.75 103 ASN A O 1
ATOM 765 N N . LEU A 1 104 ? -11.292 1.018 1.285 1.00 93.00 104 LEU A N 1
ATOM 766 C CA . LEU A 1 104 ? -10.976 2.436 1.492 1.00 93.00 104 LEU A CA 1
ATOM 767 C C . LEU A 1 104 ? -11.170 3.254 0.207 1.00 93.00 104 LEU A C 1
ATOM 769 O O . LEU A 1 104 ? -11.667 4.379 0.270 1.00 93.00 104 LEU A O 1
ATOM 773 N N . VAL A 1 105 ? -10.788 2.697 -0.947 1.00 94.00 105 VAL A N 1
ATOM 774 C CA . VAL A 1 105 ? -11.030 3.316 -2.257 1.00 94.00 105 VAL A CA 1
ATOM 775 C C . VAL A 1 105 ? -12.529 3.377 -2.553 1.00 94.00 105 VAL A C 1
ATOM 777 O O . VAL A 1 105 ? -13.018 4.436 -2.937 1.00 94.00 105 VAL A O 1
ATOM 780 N N . GLU A 1 106 ? -13.267 2.288 -2.340 1.00 92.12 106 GLU A N 1
ATOM 781 C CA . GLU A 1 106 ? -14.720 2.248 -2.558 1.00 92.12 106 GLU A CA 1
ATOM 782 C C . GLU A 1 106 ? -15.455 3.259 -1.669 1.00 92.12 106 GLU A C 1
ATOM 784 O O . GLU A 1 106 ? -16.280 4.031 -2.159 1.00 92.12 106 GLU A O 1
ATOM 789 N N . LYS A 1 107 ? -15.088 3.354 -0.383 1.00 89.25 107 LYS A N 1
ATOM 790 C CA . LYS A 1 107 ? -15.636 4.375 0.520 1.00 89.25 107 LYS A CA 1
ATOM 791 C C . LYS A 1 107 ? -15.398 5.780 -0.027 1.00 89.25 107 LYS A C 1
ATOM 793 O O . LYS A 1 107 ? -16.348 6.552 -0.102 1.00 89.25 107 LYS A O 1
ATOM 798 N N . ALA A 1 108 ? -14.178 6.094 -0.465 1.00 89.75 108 ALA A N 1
ATOM 799 C CA . ALA A 1 108 ? -13.838 7.408 -1.019 1.00 89.75 108 ALA A CA 1
ATOM 800 C C . ALA A 1 108 ? -14.637 7.778 -2.284 1.00 89.75 108 ALA A C 1
ATOM 802 O O . ALA A 1 108 ? -14.814 8.957 -2.572 1.00 89.75 108 ALA A O 1
ATOM 803 N N . GLN A 1 109 ? -15.140 6.796 -3.038 1.00 87.44 109 GLN A N 1
ATOM 804 C CA . GLN A 1 109 ? -16.007 7.044 -4.198 1.00 87.44 109 GLN A CA 1
ATOM 805 C C . GLN A 1 109 ? -17.450 7.388 -3.802 1.00 87.44 109 GLN A C 1
ATOM 807 O O . GLN A 1 109 ? -18.176 7.991 -4.590 1.00 87.44 109 GLN A O 1
ATOM 812 N N . THR A 1 110 ? -17.868 7.004 -2.595 1.00 85.19 110 THR A N 1
ATOM 813 C CA . THR A 1 110 ? -19.229 7.222 -2.074 1.00 85.19 110 THR A CA 1
ATOM 814 C C . THR A 1 110 ? -19.322 8.340 -1.032 1.00 85.19 110 THR A C 1
ATOM 816 O O . THR A 1 110 ? -20.414 8.834 -0.763 1.00 85.19 110 THR A O 1
ATOM 819 N N . ASP A 1 111 ? -18.191 8.757 -0.461 1.00 83.31 111 ASP A N 1
ATOM 820 C CA . ASP A 1 111 ? -18.094 9.710 0.644 1.00 83.31 111 ASP A CA 1
ATOM 821 C C . ASP A 1 111 ? -17.199 10.895 0.253 1.00 83.31 111 ASP A C 1
ATOM 823 O O . ASP A 1 111 ? -15.972 10.805 0.262 1.00 83.31 111 ASP A O 1
ATOM 827 N N . ASN A 1 112 ? -17.828 12.030 -0.071 1.00 73.06 112 ASN A N 1
ATOM 828 C CA . ASN A 1 112 ? -17.152 13.234 -0.571 1.00 73.06 112 ASN A CA 1
ATOM 829 C C . ASN A 1 112 ? -16.131 13.849 0.415 1.00 73.06 112 ASN A C 1
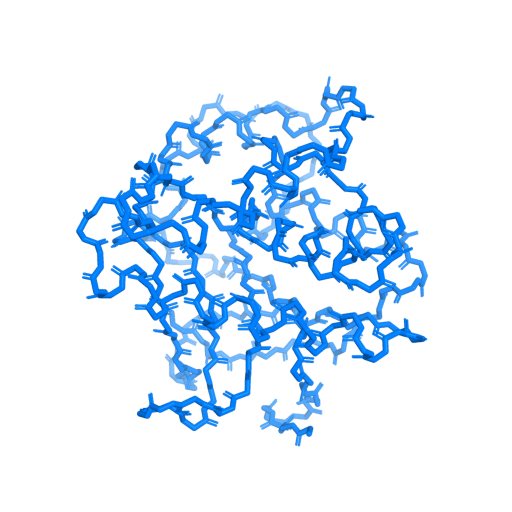ATOM 831 O O . ASN A 1 112 ? -15.329 14.691 0.004 1.00 73.06 112 ASN A O 1
ATOM 835 N N . GLY A 1 113 ? -16.161 13.481 1.701 1.00 75.62 113 GLY A N 1
ATOM 836 C CA . GLY A 1 113 ? -15.218 13.960 2.719 1.00 75.62 113 GLY A CA 1
ATOM 837 C C . GLY A 1 113 ? -14.002 13.051 2.922 1.00 75.62 113 GLY A C 1
ATOM 838 O O . GLY A 1 113 ? -12.960 13.488 3.427 1.00 75.62 113 GLY A O 1
ATOM 839 N N . PHE A 1 114 ? -14.102 11.791 2.501 1.00 85.94 114 PHE A N 1
ATOM 840 C CA . PHE A 1 114 ? -13.123 10.749 2.778 1.00 85.94 114 PHE A CA 1
ATOM 841 C C . PHE A 1 114 ? -12.202 10.478 1.583 1.00 85.94 114 PHE A C 1
ATOM 843 O O . PHE A 1 114 ? -12.608 10.510 0.427 1.00 85.94 114 PHE A O 1
ATOM 850 N N . GLY A 1 115 ? -10.932 10.164 1.844 1.00 81.94 115 GLY A N 1
ATOM 851 C CA . GLY A 1 115 ? -10.023 9.684 0.799 1.00 81.94 115 GLY A CA 1
ATOM 852 C C . GLY A 1 115 ? -9.395 10.781 -0.066 1.00 81.94 115 GLY A C 1
ATOM 853 O O . GLY A 1 115 ? -8.769 10.475 -1.081 1.00 81.94 115 GLY A O 1
ATOM 854 N N . SER A 1 116 ? -9.513 12.052 0.326 1.00 85.94 116 SER A N 1
ATOM 855 C CA . SER A 1 116 ? -8.844 13.172 -0.351 1.00 85.94 116 SER A CA 1
ATOM 856 C C . SER A 1 116 ? -7.312 13.070 -0.272 1.00 85.94 116 SER A C 1
ATOM 858 O O . SER A 1 116 ? -6.750 12.343 0.548 1.00 85.94 116 SER A O 1
ATOM 860 N N . TYR A 1 117 ? -6.595 13.800 -1.128 1.00 79.94 117 TYR A N 1
ATOM 861 C CA . TYR A 1 117 ? -5.131 13.764 -1.138 1.00 79.94 117 TYR A CA 1
ATOM 862 C C . TYR A 1 117 ? -4.501 14.806 -0.208 1.00 79.94 117 TYR A C 1
ATOM 864 O O . TYR A 1 117 ? -4.752 16.004 -0.326 1.00 79.94 117 TYR A O 1
ATOM 872 N N . SER A 1 118 ? -3.603 14.365 0.672 1.00 79.94 118 SER A N 1
ATOM 873 C CA . SER A 1 118 ? -2.840 15.222 1.578 1.00 79.94 118 SER A CA 1
ATOM 874 C C . SER A 1 118 ? -1.536 15.689 0.931 1.00 79.94 118 SER A C 1
ATOM 876 O O . SER A 1 118 ? -0.487 15.055 1.068 1.00 79.94 118 SER A O 1
ATOM 878 N N . GLN A 1 119 ? -1.579 16.842 0.258 1.00 76.56 119 GLN A N 1
ATOM 879 C CA . GLN A 1 119 ? -0.376 17.466 -0.308 1.00 76.56 119 GLN A CA 1
ATOM 880 C C . GLN A 1 119 ? 0.652 17.809 0.777 1.00 76.56 119 GLN A C 1
ATOM 882 O O . GLN A 1 119 ? 1.823 17.464 0.647 1.00 76.56 119 GLN A O 1
ATOM 887 N N . GLY A 1 120 ? 0.206 18.418 1.883 1.00 69.19 120 GLY A N 1
ATOM 888 C CA . GLY A 1 120 ? 1.083 18.772 3.002 1.00 69.19 120 GLY A CA 1
ATOM 889 C C . GLY A 1 120 ? 1.743 17.549 3.645 1.00 69.19 120 GLY A C 1
ATOM 890 O O . GLY A 1 120 ? 2.943 17.571 3.916 1.00 69.19 120 GLY A O 1
ATOM 891 N N . GLY A 1 121 ? 0.997 16.451 3.819 1.00 67.75 121 GLY A N 1
ATOM 892 C CA . GLY A 1 121 ? 1.552 15.180 4.290 1.00 67.75 121 GLY A CA 1
ATOM 893 C C . GLY A 1 121 ? 2.617 14.628 3.340 1.00 67.75 121 GLY A C 1
ATOM 894 O O . GLY A 1 121 ? 3.709 14.266 3.783 1.00 67.75 121 GLY A O 1
ATOM 895 N N . ALA A 1 122 ? 2.351 14.656 2.029 1.00 66.19 122 ALA A N 1
ATOM 896 C CA . ALA A 1 122 ? 3.307 14.233 1.009 1.00 66.19 122 ALA A CA 1
ATOM 897 C C . ALA A 1 122 ? 4.606 15.063 1.052 1.00 66.19 122 ALA A C 1
ATOM 899 O O . ALA A 1 122 ? 5.693 14.484 1.110 1.00 66.19 122 ALA A O 1
ATOM 900 N N . THR A 1 123 ? 4.516 16.396 1.111 1.00 70.44 123 THR A N 1
ATOM 901 C CA . THR A 1 123 ? 5.685 17.288 1.224 1.00 70.44 123 THR A CA 1
ATOM 902 C C . THR A 1 123 ? 6.496 17.011 2.488 1.00 70.44 123 THR A C 1
ATOM 904 O O . THR A 1 123 ? 7.715 16.846 2.421 1.00 70.44 123 THR A O 1
ATOM 907 N N . ILE A 1 124 ? 5.834 16.922 3.647 1.00 71.94 124 ILE A N 1
ATOM 908 C CA . ILE A 1 124 ? 6.512 16.693 4.929 1.00 71.94 124 ILE A CA 1
ATOM 909 C C . ILE A 1 124 ? 7.203 15.323 4.933 1.00 71.94 124 ILE A C 1
ATOM 911 O O . ILE A 1 124 ? 8.330 15.220 5.416 1.00 71.94 124 ILE A O 1
ATOM 915 N N . SER A 1 125 ? 6.567 14.286 4.379 1.00 63.59 125 SER A N 1
ATOM 916 C CA . SER A 1 125 ? 7.156 12.944 4.285 1.00 63.59 125 SER A CA 1
ATOM 917 C C . SER A 1 125 ? 8.431 12.917 3.437 1.00 63.59 125 SER A C 1
ATOM 919 O O . SER A 1 125 ? 9.409 12.273 3.811 1.00 63.59 125 SER A O 1
ATOM 921 N N . ALA A 1 126 ? 8.462 13.672 2.335 1.00 63.78 126 ALA A N 1
ATOM 922 C CA . ALA A 1 126 ? 9.644 13.790 1.492 1.00 63.78 126 ALA A CA 1
ATOM 923 C C . ALA A 1 126 ? 10.788 14.510 2.225 1.00 63.78 126 ALA A C 1
ATOM 925 O O . ALA A 1 126 ? 11.917 14.027 2.209 1.00 63.78 126 ALA A O 1
ATOM 926 N N . TYR A 1 127 ? 10.493 15.619 2.915 1.00 65.06 127 TYR A N 1
ATOM 927 C CA . TYR A 1 127 ? 11.501 16.422 3.619 1.00 65.06 127 TYR A CA 1
ATOM 928 C C . TYR A 1 127 ? 12.074 15.729 4.860 1.00 65.06 127 TYR A C 1
ATOM 930 O O . TYR A 1 127 ? 13.265 15.815 5.143 1.00 65.06 127 TYR A O 1
ATOM 938 N N . LYS A 1 128 ? 11.228 15.038 5.629 1.00 65.06 128 LYS A N 1
ATOM 939 C CA . LYS A 1 128 ? 11.635 14.387 6.881 1.00 65.06 128 LYS A CA 1
ATOM 940 C C . LYS A 1 128 ? 12.230 12.987 6.686 1.00 65.06 128 LYS A C 1
ATOM 942 O O . LYS A 1 128 ? 12.639 12.359 7.667 1.00 65.06 128 LYS A O 1
ATOM 947 N N . SER A 1 129 ? 12.301 12.503 5.446 1.00 57.03 129 SER A N 1
ATOM 948 C CA . SER A 1 129 ? 12.918 11.227 5.088 1.00 57.03 129 SER A CA 1
ATOM 949 C C . SER A 1 129 ? 14.389 11.216 5.536 1.00 57.03 129 SER A C 1
ATOM 951 O O . SER A 1 129 ? 15.237 11.828 4.900 1.00 57.03 129 SER A O 1
ATOM 953 N N . GLY A 1 130 ? 14.694 10.537 6.647 1.00 50.44 130 GLY A N 1
ATOM 954 C CA . GLY A 1 130 ? 16.060 10.381 7.166 1.00 50.44 130 GLY A CA 1
ATOM 955 C C . GLY A 1 130 ? 16.297 10.824 8.614 1.00 50.44 130 GLY A C 1
ATOM 956 O O . GLY A 1 130 ? 17.300 10.406 9.179 1.00 50.44 130 GLY A O 1
ATOM 957 N N . ASN A 1 131 ? 15.392 11.593 9.241 1.00 44.72 131 ASN A N 1
ATOM 958 C CA . ASN A 1 131 ? 15.628 12.163 10.585 1.00 44.72 131 ASN A CA 1
ATOM 959 C C . ASN A 1 131 ? 14.478 12.007 11.597 1.00 44.72 131 ASN A C 1
ATOM 961 O O . ASN A 1 131 ? 14.537 12.605 12.671 1.00 44.72 131 ASN A O 1
ATOM 965 N N . VAL A 1 132 ? 13.427 11.226 11.313 1.00 49.53 132 VAL A N 1
ATOM 966 C CA . VAL A 1 132 ? 12.328 11.068 12.285 1.00 49.53 132 VAL A CA 1
ATOM 967 C C . VAL A 1 132 ? 12.466 9.796 13.099 1.00 49.53 132 VAL A C 1
ATOM 969 O O . VAL A 1 132 ? 12.480 8.684 12.574 1.00 49.53 132 VAL A O 1
ATOM 972 N N . THR A 1 133 ? 12.510 9.992 14.411 1.00 46.00 133 THR A N 1
ATOM 973 C CA . THR A 1 133 ? 12.350 8.969 15.434 1.00 46.00 133 THR A CA 1
ATOM 974 C C . THR A 1 133 ? 11.130 8.074 15.174 1.00 46.00 133 THR A C 1
ATOM 976 O O . THR A 1 133 ? 10.043 8.503 14.771 1.00 46.00 133 THR A O 1
ATOM 979 N N . LYS A 1 134 ? 11.374 6.780 15.385 1.00 52.66 134 LYS A N 1
ATOM 980 C CA . LYS A 1 134 ? 10.544 5.615 15.070 1.00 52.66 134 LYS A CA 1
ATOM 981 C C . LYS A 1 134 ? 9.304 5.513 15.965 1.00 52.66 134 LYS A C 1
ATOM 983 O O . LYS A 1 134 ? 9.240 4.629 16.810 1.00 52.66 134 LYS A O 1
ATOM 988 N N . ASN A 1 135 ? 8.314 6.373 15.771 1.00 58.25 135 ASN A N 1
ATOM 989 C CA . ASN A 1 135 ? 6.975 6.094 16.287 1.00 58.25 135 ASN A CA 1
ATOM 990 C C . ASN A 1 135 ? 6.153 5.485 15.145 1.00 58.25 135 ASN A C 1
ATOM 992 O O . ASN A 1 135 ? 5.600 6.243 14.342 1.00 58.25 135 ASN A O 1
ATOM 996 N N . PRO A 1 136 ? 6.148 4.145 14.988 1.00 63.12 136 PRO A N 1
ATOM 997 C CA . PRO A 1 136 ? 5.258 3.492 14.037 1.00 63.12 136 PRO A CA 1
ATOM 998 C C . PRO A 1 136 ? 3.793 3.812 14.358 1.00 63.12 136 PRO A C 1
ATOM 1000 O O . PRO A 1 136 ? 3.483 4.440 15.373 1.00 63.12 136 PRO A O 1
ATOM 1003 N N . VAL A 1 137 ? 2.889 3.388 13.473 1.00 68.69 137 VAL A N 1
ATOM 1004 C CA . VAL A 1 137 ? 1.447 3.382 13.759 1.00 68.69 137 VAL A CA 1
ATOM 1005 C C . VAL A 1 137 ? 1.214 2.821 15.167 1.00 68.69 137 VAL A C 1
ATOM 1007 O O . VAL A 1 137 ? 1.801 1.802 15.521 1.00 68.69 137 VAL A O 1
ATOM 1010 N N . SER A 1 138 ? 0.420 3.511 15.987 1.00 72.94 138 SER A N 1
ATOM 1011 C CA . SER A 1 138 ? -0.040 2.993 17.279 1.00 72.94 138 SER A CA 1
ATOM 1012 C C . SER A 1 138 ? -1.305 2.156 17.084 1.00 72.94 138 SER A C 1
ATOM 1014 O O . SER A 1 138 ? -2.049 2.386 16.129 1.00 72.94 138 SER A O 1
ATOM 1016 N N . GLY A 1 139 ? -1.583 1.228 18.008 1.00 67.19 139 GLY A N 1
ATOM 1017 C CA . GLY A 1 139 ? -2.849 0.478 18.019 1.00 67.19 139 GLY A CA 1
ATOM 1018 C C . GLY A 1 139 ? -4.066 1.407 18.005 1.00 67.19 139 GLY A C 1
ATOM 1019 O O . GLY A 1 139 ? -4.954 1.243 17.177 1.00 67.19 139 GLY A O 1
ATOM 1020 N N . THR A 1 140 ? -4.015 2.481 18.800 1.00 74.12 140 THR A N 1
ATOM 1021 C CA . THR A 1 140 ? -5.069 3.505 18.864 1.00 74.12 140 THR A CA 1
ATOM 1022 C C . THR A 1 140 ? -5.343 4.177 17.523 1.00 74.12 140 THR A C 1
ATOM 1024 O O . THR A 1 140 ? -6.487 4.416 17.175 1.00 74.12 140 THR A O 1
ATOM 1027 N N . LEU A 1 141 ? -4.311 4.446 16.719 1.00 75.38 141 LEU A N 1
ATOM 1028 C CA . LEU A 1 141 ? -4.511 5.043 15.404 1.00 75.38 141 LEU A CA 1
ATOM 1029 C C . LEU A 1 141 ? -5.138 4.050 14.424 1.00 75.38 141 LEU A C 1
ATOM 1031 O O . LEU A 1 141 ? -5.959 4.448 13.601 1.00 75.38 141 LEU A O 1
ATOM 1035 N N . ALA A 1 142 ? -4.712 2.785 14.458 1.00 74.56 142 ALA A N 1
ATOM 1036 C CA . ALA A 1 142 ? -5.318 1.755 13.624 1.00 74.56 142 ALA A CA 1
ATOM 1037 C C . ALA A 1 142 ? -6.803 1.577 13.986 1.00 74.56 142 ALA A C 1
ATOM 1039 O O . ALA A 1 142 ? -7.636 1.442 13.096 1.00 74.56 142 ALA A O 1
ATOM 1040 N N . GLU A 1 143 ? -7.139 1.659 15.273 1.00 75.19 143 GLU A N 1
ATOM 1041 C CA . GLU A 1 143 ? -8.517 1.680 15.773 1.00 75.19 143 GLU A CA 1
ATOM 1042 C C . GLU A 1 143 ? -9.285 2.921 15.312 1.00 75.19 143 GLU A C 1
ATOM 1044 O O . GLU A 1 143 ? -10.355 2.773 14.729 1.00 75.19 143 GLU A O 1
ATOM 1049 N N . ASP A 1 144 ? -8.724 4.125 15.455 1.00 77.25 144 ASP A N 1
ATOM 1050 C CA . ASP A 1 144 ? -9.328 5.370 14.955 1.00 77.25 144 ASP A CA 1
ATOM 1051 C C . ASP A 1 144 ? -9.613 5.292 13.453 1.00 77.25 144 ASP A C 1
ATOM 1053 O O . ASP A 1 144 ? -10.639 5.759 12.970 1.00 77.25 144 ASP A O 1
ATOM 1057 N N . MET A 1 145 ? -8.719 4.661 12.695 1.00 76.00 145 MET A N 1
ATOM 1058 C CA . MET A 1 145 ? -8.912 4.429 11.271 1.00 76.00 145 MET A CA 1
ATOM 1059 C C . MET A 1 145 ? -10.013 3.429 10.952 1.00 76.00 145 MET A C 1
ATOM 1061 O O . MET A 1 145 ? -10.757 3.638 9.998 1.00 76.00 145 MET A O 1
ATOM 1065 N N . MET A 1 146 ? -10.112 2.342 11.715 1.00 76.62 146 MET A N 1
ATOM 1066 C CA . MET A 1 146 ? -11.216 1.395 11.574 1.00 76.62 146 MET A CA 1
ATOM 1067 C C . MET A 1 146 ? -12.546 2.056 11.947 1.00 76.62 146 MET A C 1
ATOM 1069 O O . MET A 1 146 ? -13.550 1.829 11.273 1.00 76.62 146 MET A O 1
ATOM 1073 N N . ASN A 1 147 ? -12.546 2.938 12.946 1.00 78.38 147 ASN A N 1
ATOM 1074 C CA . ASN A 1 147 ? -13.706 3.741 13.322 1.00 78.38 147 ASN A CA 1
ATOM 1075 C C . ASN A 1 147 ? -14.083 4.734 12.214 1.00 78.38 147 ASN A C 1
ATOM 1077 O O . ASN A 1 147 ? -15.249 4.816 11.847 1.00 78.38 147 ASN A O 1
ATOM 1081 N N . ASP A 1 148 ? -13.119 5.432 11.611 1.00 75.00 148 ASP A N 1
ATOM 1082 C CA . ASP A 1 148 ? -13.377 6.321 10.469 1.00 75.00 148 ASP A CA 1
ATOM 1083 C C . ASP A 1 148 ? -13.900 5.564 9.246 1.00 75.00 148 ASP A C 1
ATOM 1085 O O . ASP A 1 148 ? -14.764 6.059 8.523 1.00 75.00 148 ASP A O 1
ATOM 1089 N N . PHE A 1 149 ? -13.377 4.360 9.014 1.00 71.50 149 PHE A N 1
ATOM 1090 C CA . PHE A 1 149 ? -13.812 3.492 7.930 1.00 71.50 149 PHE A CA 1
ATOM 1091 C C . PHE A 1 149 ? -15.257 3.008 8.127 1.00 71.50 149 PHE A C 1
ATOM 1093 O O . PHE A 1 149 ? -16.032 3.001 7.174 1.00 71.50 149 PHE A O 1
ATOM 1100 N N . THR A 1 150 ? -15.633 2.643 9.355 1.00 73.62 150 THR A N 1
ATOM 1101 C CA . THR A 1 150 ? -16.958 2.083 9.681 1.00 73.62 150 THR A CA 1
ATOM 1102 C C . THR A 1 150 ? -18.010 3.131 10.049 1.00 73.62 150 THR A C 1
ATOM 1104 O O . THR A 1 150 ? -19.203 2.828 10.031 1.00 73.62 150 THR A O 1
ATOM 1107 N N . SER A 1 151 ? -17.608 4.366 10.360 1.00 69.06 151 SER A N 1
ATOM 1108 C CA . SER A 1 151 ? -18.528 5.436 10.744 1.00 69.06 151 SER A CA 1
ATOM 1109 C C . SER A 1 151 ? -19.297 5.986 9.528 1.00 69.06 151 SER A C 1
ATOM 1111 O O . SER A 1 151 ? -18.674 6.453 8.565 1.00 69.06 151 SER A O 1
ATOM 1113 N N . PRO A 1 152 ? -20.646 6.023 9.580 1.00 58.69 152 PRO A N 1
ATOM 1114 C CA . PRO A 1 152 ? -21.484 6.654 8.553 1.00 58.69 152 PRO A CA 1
ATOM 1115 C C . PRO A 1 152 ? -21.232 8.162 8.400 1.00 58.69 152 PRO A C 1
ATOM 1117 O O . PRO A 1 152 ? -21.513 8.723 7.350 1.00 58.69 152 PRO A O 1
ATOM 1120 N N . ASN A 1 153 ? -20.680 8.798 9.441 1.00 58.34 153 ASN A N 1
ATOM 1121 C CA . ASN A 1 153 ? -20.300 10.214 9.485 1.00 58.34 153 ASN A CA 1
ATOM 1122 C C . ASN A 1 153 ? -18.775 10.359 9.657 1.00 58.34 153 ASN A C 1
ATOM 1124 O O . ASN A 1 153 ? -18.314 11.215 10.415 1.00 58.34 153 ASN A O 1
ATOM 1128 N N . GLY A 1 154 ? -18.008 9.440 9.058 1.00 56.81 154 GLY A N 1
ATOM 1129 C CA . GLY A 1 154 ? -16.558 9.333 9.218 1.00 56.81 154 GLY A CA 1
ATOM 1130 C C . GLY A 1 154 ? -15.834 10.658 8.991 1.00 56.81 154 GLY A C 1
ATOM 1131 O O . GLY A 1 154 ? -16.242 11.486 8.178 1.00 56.81 154 GLY A O 1
ATOM 1132 N N . THR A 1 155 ? -14.767 10.884 9.756 1.00 62.47 155 THR A N 1
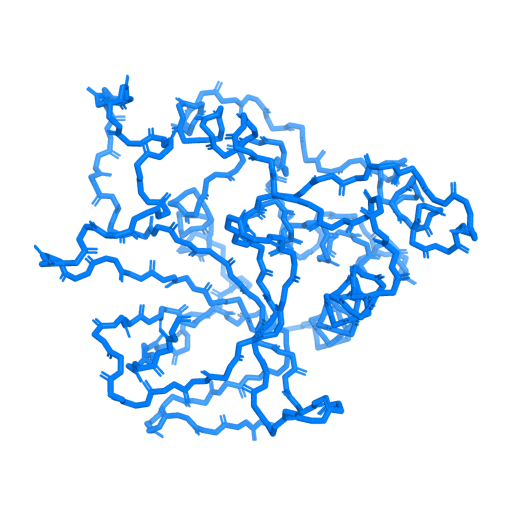ATOM 1133 C CA . THR A 1 155 ? -14.011 12.133 9.678 1.00 62.47 155 THR A CA 1
ATOM 1134 C C . THR A 1 155 ? -13.417 12.348 8.282 1.00 62.47 155 THR A C 1
ATOM 1136 O O . THR A 1 155 ? -13.049 11.402 7.581 1.00 62.47 155 THR A O 1
ATOM 1139 N N . ASN A 1 156 ? -13.280 13.620 7.887 1.00 72.56 156 ASN A N 1
ATOM 1140 C CA . ASN A 1 156 ? -12.559 14.002 6.676 1.00 72.56 156 ASN A CA 1
ATOM 1141 C C . ASN A 1 156 ? -11.099 13.539 6.788 1.00 72.56 156 ASN A C 1
ATOM 1143 O O . ASN A 1 156 ? -10.274 14.208 7.418 1.00 72.56 156 ASN A O 1
ATOM 1147 N N . ARG A 1 157 ? -10.772 12.390 6.191 1.00 81.50 157 ARG A N 1
ATOM 1148 C CA . ARG A 1 157 ? -9.422 11.822 6.221 1.00 81.50 157 ARG A CA 1
ATOM 1149 C C . ARG A 1 157 ? -8.770 11.924 4.856 1.00 81.50 157 ARG A C 1
ATOM 1151 O O . ARG A 1 157 ? -9.279 11.409 3.861 1.00 81.50 157 ARG A O 1
ATOM 1158 N N . SER A 1 158 ? -7.600 12.551 4.839 1.00 84.19 158 SER A N 1
ATOM 1159 C CA . SER A 1 158 ? -6.760 12.654 3.652 1.00 84.19 158 SER A CA 1
ATOM 1160 C C . SER A 1 158 ? -5.573 11.700 3.727 1.00 84.19 158 SER A C 1
ATOM 1162 O O . SER A 1 158 ? -5.001 11.477 4.795 1.00 84.19 158 SER A O 1
ATOM 1164 N N . PHE A 1 159 ? -5.145 11.206 2.572 1.00 86.56 159 PHE A N 1
ATOM 1165 C CA . PHE A 1 159 ? -4.055 10.250 2.427 1.00 86.56 159 PHE A CA 1
ATOM 1166 C C . PHE A 1 159 ? -2.974 10.785 1.496 1.00 86.56 159 PHE A C 1
ATOM 1168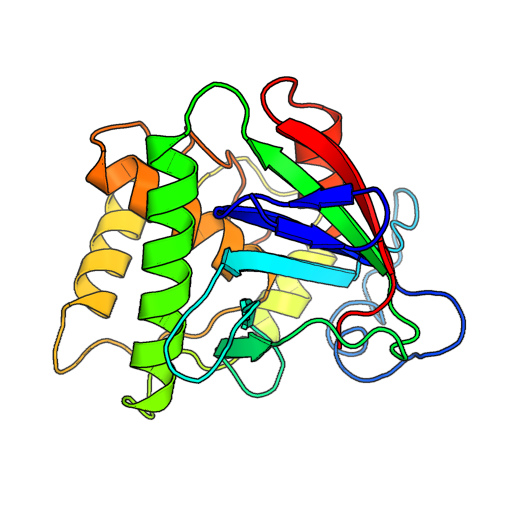 O O . PHE A 1 159 ? -3.219 11.630 0.640 1.00 86.56 159 PHE A O 1
ATOM 1175 N N . PHE A 1 160 ? -1.765 10.262 1.637 1.00 85.62 160 PHE A N 1
ATOM 1176 C CA . PHE A 1 160 ? -0.769 10.302 0.572 1.00 85.62 160 PHE A CA 1
ATOM 1177 C C . PHE A 1 160 ? -0.275 8.883 0.302 1.00 85.62 160 PHE A C 1
ATOM 1179 O O . PHE A 1 160 ? -0.447 7.999 1.138 1.00 85.62 160 PHE A O 1
ATOM 1186 N N . CYS A 1 161 ? 0.332 8.664 -0.864 1.00 91.56 161 CYS A N 1
ATOM 1187 C CA . CYS A 1 161 ? 0.617 7.329 -1.400 1.00 91.56 161 CYS A CA 1
ATOM 1188 C C . CYS A 1 161 ? 1.236 6.334 -0.399 1.00 91.56 161 CYS A C 1
ATOM 1190 O O . CYS A 1 161 ? 0.647 5.299 -0.114 1.00 91.56 161 CYS A O 1
ATOM 1192 N N . SER A 1 162 ? 2.374 6.660 0.210 1.00 89.56 162 SER A N 1
ATOM 1193 C CA . SER A 1 162 ? 3.055 5.784 1.172 1.00 89.56 162 SER A CA 1
ATOM 1194 C C . SER A 1 162 ? 2.315 5.644 2.503 1.00 89.56 162 SER A C 1
ATOM 1196 O O . SER A 1 162 ? 2.291 4.563 3.082 1.00 89.56 162 SER A O 1
ATOM 1198 N N . ASN A 1 163 ? 1.672 6.709 2.979 1.00 90.50 163 ASN A N 1
ATOM 1199 C CA . ASN A 1 163 ? 0.841 6.678 4.181 1.00 90.50 163 ASN A CA 1
ATOM 1200 C C . ASN A 1 163 ? -0.338 5.716 4.039 1.00 90.50 163 ASN A C 1
ATOM 1202 O O . ASN A 1 163 ? -0.551 4.894 4.923 1.00 90.50 163 ASN A O 1
ATOM 1206 N N . PHE A 1 164 ? -1.033 5.770 2.905 1.00 93.81 164 PHE A N 1
ATOM 1207 C CA . PHE A 1 164 ? -2.114 4.850 2.572 1.00 93.81 164 PHE A CA 1
ATOM 1208 C C . PHE A 1 164 ? -1.665 3.384 2.675 1.00 93.81 164 PHE A C 1
ATOM 1210 O O . PHE A 1 164 ? -2.317 2.589 3.349 1.00 93.81 164 PHE A O 1
ATOM 1217 N N . VAL A 1 165 ? -0.504 3.050 2.099 1.00 96.44 165 VAL A N 1
ATOM 1218 C CA . VAL A 1 165 ? 0.051 1.687 2.140 1.00 96.44 165 VAL A CA 1
ATOM 1219 C C . VAL A 1 165 ? 0.364 1.234 3.570 1.00 96.44 165 VAL A C 1
ATOM 1221 O O . VAL A 1 165 ? -0.037 0.141 3.971 1.00 96.44 165 VAL A O 1
ATOM 1224 N N . VAL A 1 166 ? 1.075 2.061 4.348 1.00 93.81 166 VAL A N 1
ATOM 1225 C CA . VAL A 1 166 ? 1.446 1.729 5.737 1.00 93.81 166 VAL A CA 1
ATOM 1226 C C . VAL A 1 166 ? 0.193 1.495 6.579 1.00 93.81 166 VAL A C 1
ATOM 1228 O O . VAL A 1 166 ? 0.116 0.514 7.314 1.00 93.81 166 VAL A O 1
ATOM 1231 N N . LEU A 1 167 ? -0.800 2.373 6.446 1.00 92.50 167 LEU A N 1
ATOM 1232 C CA . LEU A 1 167 ? -2.021 2.309 7.235 1.00 92.50 167 LEU A CA 1
ATOM 1233 C C . LEU A 1 167 ? -2.874 1.077 6.916 1.00 92.50 167 LEU A C 1
ATOM 1235 O O . LEU A 1 167 ? -3.336 0.427 7.851 1.00 92.50 167 LEU A O 1
ATOM 1239 N N . ALA A 1 168 ? -3.031 0.709 5.640 1.00 95.62 168 ALA A N 1
ATOM 1240 C CA . ALA A 1 168 ? -3.764 -0.501 5.255 1.00 95.62 168 ALA A CA 1
ATOM 1241 C C . ALA A 1 168 ? -3.159 -1.764 5.900 1.00 95.62 168 ALA A C 1
ATOM 1243 O O . ALA A 1 168 ? -3.877 -2.598 6.453 1.00 95.62 168 ALA A O 1
ATOM 1244 N N . TYR A 1 169 ? -1.826 -1.864 5.918 1.00 96.56 169 TYR A N 1
ATOM 1245 C CA . TYR A 1 169 ? -1.118 -2.959 6.584 1.00 96.56 169 TYR A CA 1
ATOM 1246 C C . TYR A 1 169 ? -1.241 -2.927 8.111 1.00 96.56 169 TYR A C 1
ATOM 1248 O O . TYR A 1 169 ? -1.357 -3.982 8.735 1.00 96.56 169 TYR A O 1
ATOM 1256 N N . SER A 1 170 ? -1.228 -1.744 8.729 1.00 93.44 170 SER A N 1
ATOM 1257 C CA . SER A 1 170 ? -1.408 -1.617 10.178 1.00 93.44 170 SER A CA 1
ATOM 1258 C C . SER A 1 170 ? -2.829 -1.955 10.629 1.00 93.44 170 SER A C 1
ATOM 1260 O O . SER A 1 170 ? -2.986 -2.629 11.644 1.00 93.44 170 SER A O 1
ATOM 1262 N N . MET A 1 171 ? -3.852 -1.553 9.870 1.00 92.94 171 MET A N 1
ATOM 1263 C CA . MET A 1 171 ? -5.241 -1.946 10.126 1.00 92.94 171 MET A CA 1
ATOM 1264 C C . MET A 1 171 ? -5.419 -3.460 9.983 1.00 92.94 171 MET A C 1
ATOM 1266 O O . MET A 1 171 ? -5.988 -4.096 10.866 1.00 92.94 171 MET A O 1
ATOM 1270 N N . ALA A 1 172 ? -4.868 -4.059 8.922 1.00 95.62 172 ALA A N 1
ATOM 1271 C CA . ALA A 1 172 ? -4.924 -5.505 8.727 1.00 95.62 172 ALA A CA 1
ATOM 1272 C C . ALA A 1 172 ? -4.249 -6.267 9.876 1.00 95.62 172 ALA A C 1
ATOM 1274 O O . ALA A 1 172 ? -4.783 -7.261 10.363 1.00 95.62 172 ALA A O 1
ATOM 1275 N N . ALA A 1 173 ? -3.097 -5.788 10.349 1.00 94.44 173 ALA A N 1
ATOM 1276 C CA . ALA A 1 173 ? -2.426 -6.379 11.499 1.00 94.44 173 ALA A CA 1
ATOM 1277 C C . ALA A 1 173 ? -3.288 -6.288 12.766 1.00 94.44 173 ALA A C 1
ATOM 1279 O O . ALA A 1 173 ? -3.477 -7.306 13.429 1.00 94.44 173 ALA A O 1
ATOM 1280 N N . GLN A 1 174 ? -3.881 -5.122 13.043 1.00 91.94 174 GLN A N 1
ATOM 1281 C CA . GLN A 1 174 ? -4.783 -4.931 14.183 1.00 91.94 174 GLN A CA 1
ATOM 1282 C C . GLN A 1 174 ? -5.981 -5.894 14.132 1.00 91.94 174 GLN A C 1
ATOM 1284 O O . GLN A 1 174 ? -6.278 -6.556 15.123 1.00 91.94 174 GLN A O 1
ATOM 1289 N N . MET A 1 175 ? -6.634 -6.032 12.972 1.00 92.56 175 MET A N 1
ATOM 1290 C CA . MET A 1 175 ? -7.780 -6.936 12.787 1.00 92.56 175 MET A CA 1
ATOM 1291 C C . MET A 1 175 ? -7.421 -8.417 12.960 1.00 92.56 175 MET A C 1
ATOM 1293 O O . MET A 1 175 ? -8.271 -9.216 13.343 1.00 92.56 175 MET A O 1
ATOM 1297 N N . LEU A 1 176 ? -6.166 -8.790 12.701 1.00 94.69 176 LEU A N 1
ATOM 1298 C CA . LEU A 1 176 ? -5.653 -10.143 12.924 1.00 94.69 176 LEU A CA 1
ATOM 1299 C C . LEU A 1 176 ? -5.121 -10.359 14.352 1.00 94.69 176 LEU A C 1
ATOM 1301 O O . LEU A 1 176 ? -4.561 -11.418 14.630 1.00 94.69 176 LEU A O 1
ATOM 1305 N N . GLY A 1 177 ? -5.249 -9.373 15.248 1.00 92.31 177 GLY A N 1
ATOM 1306 C CA . GLY A 1 177 ? -4.693 -9.433 16.603 1.00 92.31 177 GLY A CA 1
ATOM 1307 C C . GLY A 1 177 ? -3.160 -9.422 16.635 1.00 92.31 177 GLY A C 1
ATOM 1308 O O . GLY A 1 177 ? -2.551 -9.865 17.609 1.00 92.31 177 GLY A O 1
ATOM 1309 N N . LEU A 1 178 ? -2.523 -8.951 15.562 1.00 93.25 178 LEU A N 1
ATOM 1310 C CA . LEU A 1 178 ? -1.076 -8.824 15.443 1.00 93.25 178 LEU A CA 1
ATOM 1311 C C . LEU A 1 178 ? -0.630 -7.413 15.852 1.00 93.25 178 LEU A C 1
ATOM 1313 O O . LEU A 1 178 ? -1.395 -6.455 15.720 1.00 93.25 178 LEU A O 1
ATOM 1317 N N . PRO A 1 179 ? 0.634 -7.233 16.275 1.00 91.12 179 PRO A N 1
ATOM 1318 C CA . PRO A 1 179 ? 1.214 -5.902 16.385 1.00 91.12 179 PRO A CA 1
ATOM 1319 C C . PRO A 1 179 ? 1.021 -5.109 15.085 1.00 91.12 179 PRO A C 1
ATOM 1321 O O . PRO A 1 179 ? 1.358 -5.589 14.006 1.00 91.12 179 PRO A O 1
ATOM 1324 N N . VAL A 1 180 ? 0.565 -3.858 15.167 1.00 88.69 180 VAL A N 1
ATOM 1325 C CA . VAL A 1 180 ? 0.338 -2.968 14.001 1.00 88.69 180 VAL A CA 1
ATOM 1326 C C . VAL A 1 180 ? 1.573 -2.729 13.114 1.00 88.69 180 VAL A C 1
ATOM 1328 O O . VAL A 1 180 ? 1.475 -2.165 12.023 1.00 88.69 180 VAL A O 1
ATOM 1331 N N . THR A 1 181 ? 2.744 -3.172 13.570 1.00 89.94 181 THR A N 1
ATOM 1332 C CA . THR A 1 181 ? 4.037 -3.145 12.880 1.00 89.94 181 THR A CA 1
ATOM 1333 C C . THR A 1 181 ? 4.396 -4.452 12.166 1.00 89.94 181 THR A C 1
ATOM 1335 O O . THR A 1 181 ? 5.435 -4.503 11.509 1.00 89.94 181 THR A O 1
ATOM 1338 N N . SER A 1 182 ? 3.571 -5.503 12.266 1.00 90.94 182 SER A N 1
ATOM 1339 C CA . SER A 1 182 ? 3.852 -6.841 11.723 1.00 90.94 182 SER A CA 1
ATOM 1340 C C . SER A 1 182 ? 3.988 -6.888 10.201 1.00 90.94 182 SER A C 1
ATOM 1342 O O . SER A 1 182 ? 4.665 -7.773 9.689 1.00 90.94 182 SER A O 1
ATOM 1344 N N . GLY A 1 183 ? 3.364 -5.954 9.478 1.00 91.38 183 GLY A N 1
ATOM 1345 C CA . GLY A 1 183 ? 3.528 -5.816 8.029 1.00 91.38 183 GLY A CA 1
ATOM 1346 C C . GLY A 1 183 ? 4.605 -4.797 7.672 1.00 91.38 183 GLY A C 1
ATOM 1347 O O . GLY A 1 183 ? 5.653 -5.139 7.123 1.00 91.38 183 GLY A O 1
ATOM 1348 N N . ILE A 1 184 ? 4.332 -3.530 7.996 1.00 93.06 184 ILE A N 1
ATOM 1349 C CA . ILE A 1 184 ? 5.207 -2.399 7.686 1.00 93.06 184 ILE A CA 1
ATOM 1350 C C . ILE A 1 184 ? 5.482 -1.614 8.967 1.00 93.06 184 ILE A C 1
ATOM 1352 O O . ILE A 1 184 ? 4.637 -0.878 9.470 1.00 93.06 184 ILE A O 1
ATOM 1356 N N . ASN A 1 185 ? 6.701 -1.744 9.487 1.00 91.25 185 ASN A N 1
ATOM 1357 C CA . ASN A 1 185 ? 7.150 -1.020 10.675 1.00 91.25 185 ASN A CA 1
ATOM 1358 C C . ASN A 1 185 ? 7.766 0.334 10.296 1.00 91.25 185 ASN A C 1
ATOM 1360 O O . ASN A 1 185 ? 8.975 0.542 10.425 1.00 91.25 185 ASN A O 1
ATOM 1364 N N . LEU A 1 186 ? 6.932 1.237 9.781 1.00 86.31 186 LEU A N 1
ATOM 1365 C CA . LEU A 1 186 ? 7.326 2.587 9.391 1.00 86.31 186 LEU A CA 1
ATOM 1366 C C . LEU A 1 186 ? 6.369 3.633 9.965 1.00 86.31 186 LEU A C 1
ATOM 1368 O O . LEU A 1 186 ? 5.214 3.356 10.287 1.00 86.31 186 LEU A O 1
ATOM 1372 N N . ASN A 1 187 ? 6.855 4.867 10.100 1.00 84.31 187 ASN A N 1
ATOM 1373 C CA . ASN A 1 187 ? 6.033 5.973 10.579 1.00 84.31 187 ASN A CA 1
ATOM 1374 C C . ASN A 1 187 ? 5.152 6.503 9.443 1.00 84.31 187 ASN A C 1
ATOM 1376 O O . ASN A 1 187 ? 5.607 7.285 8.604 1.00 84.31 187 ASN A O 1
ATOM 1380 N N . TYR A 1 188 ? 3.881 6.120 9.440 1.00 82.62 188 TYR A N 1
ATOM 1381 C CA . TYR A 1 188 ? 2.913 6.485 8.405 1.00 82.62 188 TYR A CA 1
ATOM 1382 C C . TYR A 1 188 ? 2.813 8.001 8.115 1.00 82.62 188 TYR A C 1
ATOM 1384 O O . TYR A 1 188 ? 2.490 8.375 6.991 1.00 82.62 188 TYR A O 1
ATOM 1392 N N . LYS A 1 189 ? 3.113 8.899 9.073 1.00 80.00 189 LYS A N 1
ATOM 1393 C CA . LYS A 1 189 ? 3.051 10.363 8.860 1.00 80.00 189 LYS A CA 1
ATOM 1394 C C . LYS A 1 189 ? 4.193 10.901 8.005 1.00 80.00 189 LYS A C 1
ATOM 1396 O O . LYS A 1 189 ? 4.041 11.941 7.374 1.00 80.00 189 LYS A O 1
ATOM 1401 N N . TYR A 1 190 ? 5.345 10.235 8.033 1.00 80.00 190 TYR A N 1
ATOM 1402 C CA . TYR A 1 190 ? 6.599 10.777 7.496 1.00 80.00 190 TYR A CA 1
ATOM 1403 C C . TYR A 1 190 ? 7.308 9.838 6.528 1.00 80.00 190 TYR A C 1
ATOM 1405 O O . TYR A 1 190 ? 8.368 10.169 6.009 1.00 80.00 190 TYR A O 1
ATOM 1413 N N . THR A 1 191 ? 6.740 8.664 6.289 1.00 81.62 191 THR A N 1
ATOM 1414 C CA . THR A 1 191 ? 7.328 7.675 5.397 1.00 81.62 191 THR A CA 1
ATOM 1415 C C . THR A 1 191 ? 7.176 8.125 3.958 1.00 81.62 191 THR A C 1
ATOM 1417 O O . THR A 1 191 ? 6.058 8.230 3.464 1.00 81.62 191 THR A O 1
ATOM 1420 N N . SER A 1 192 ? 8.289 8.362 3.272 1.00 84.25 192 SER A N 1
ATOM 1421 C CA . SER A 1 192 ? 8.308 8.572 1.826 1.00 84.25 192 SER A CA 1
ATOM 1422 C C . SER A 1 192 ? 8.343 7.224 1.079 1.00 84.25 192 SER A C 1
ATOM 1424 O O . SER A 1 192 ? 8.758 6.211 1.653 1.00 84.25 192 SER A O 1
ATOM 1426 N N . PRO A 1 193 ? 7.981 7.178 -0.216 1.00 87.88 193 PRO A N 1
ATOM 1427 C CA . PRO A 1 193 ? 8.178 5.983 -1.042 1.00 87.88 193 PRO A CA 1
ATOM 1428 C C . PRO A 1 193 ? 9.642 5.502 -1.097 1.00 87.88 193 PRO A C 1
ATOM 1430 O O . PRO A 1 193 ? 9.904 4.300 -1.110 1.00 87.88 193 PRO A O 1
ATOM 1433 N N . ALA A 1 194 ? 10.605 6.428 -1.060 1.00 84.38 194 ALA A N 1
ATOM 1434 C CA . ALA A 1 194 ? 12.030 6.105 -0.994 1.00 84.38 194 ALA A CA 1
ATOM 1435 C C . ALA A 1 194 ? 12.414 5.430 0.334 1.00 84.38 194 ALA A C 1
ATOM 1437 O O . ALA A 1 194 ? 13.205 4.486 0.348 1.00 84.38 194 ALA A O 1
ATOM 1438 N N . GLU A 1 195 ? 11.838 5.877 1.453 1.00 85.00 195 GLU A N 1
ATOM 1439 C CA . GLU A 1 195 ? 12.044 5.238 2.755 1.00 85.00 195 GLU A CA 1
ATOM 1440 C C . GLU A 1 195 ? 11.413 3.840 2.801 1.00 85.00 195 GLU A C 1
ATOM 1442 O O . GLU A 1 195 ? 12.032 2.907 3.307 1.00 85.00 195 GLU A O 1
ATOM 1447 N N . MET A 1 196 ? 10.240 3.653 2.186 1.00 89.69 196 MET A N 1
ATOM 1448 C CA . MET A 1 196 ? 9.646 2.320 2.014 1.00 89.69 196 MET A CA 1
ATOM 1449 C C . MET A 1 196 ? 10.552 1.381 1.223 1.00 89.69 196 MET A C 1
ATOM 1451 O O . MET A 1 196 ? 10.754 0.243 1.636 1.00 89.69 196 MET A O 1
ATOM 1455 N N . GLN A 1 197 ? 11.156 1.856 0.130 1.00 90.69 197 GLN A N 1
ATOM 1456 C CA . GLN A 1 197 ? 12.121 1.057 -0.627 1.00 90.69 197 GLN A CA 1
ATOM 1457 C C . GLN A 1 197 ? 13.314 0.636 0.245 1.00 90.69 197 GLN A C 1
ATOM 1459 O O . GLN A 1 197 ? 13.708 -0.530 0.217 1.00 90.69 197 GLN A O 1
ATOM 1464 N N . LYS A 1 198 ? 13.881 1.566 1.030 1.00 88.94 198 LYS A N 1
ATOM 1465 C CA . LYS A 1 198 ? 14.985 1.280 1.965 1.00 88.94 198 LYS A CA 1
ATOM 1466 C C . LYS A 1 198 ? 14.580 0.278 3.045 1.00 88.94 198 LYS A C 1
ATOM 1468 O O . LYS A 1 198 ? 15.399 -0.540 3.453 1.00 88.94 198 LYS A O 1
ATOM 1473 N N . TYR A 1 199 ? 13.342 0.348 3.523 1.00 90.94 199 TYR A N 1
ATOM 1474 C CA . TYR A 1 199 ? 12.807 -0.596 4.495 1.00 90.94 199 TYR A CA 1
ATOM 1475 C C . TYR A 1 199 ? 12.676 -1.997 3.903 1.00 90.94 199 TYR A C 1
ATOM 1477 O O . TYR A 1 199 ? 13.216 -2.943 4.473 1.00 90.94 199 TYR A O 1
ATOM 1485 N N . PHE A 1 200 ? 12.024 -2.135 2.745 1.00 94.25 200 PHE A N 1
ATOM 1486 C CA . PHE A 1 200 ? 11.830 -3.442 2.122 1.00 94.25 200 PHE A CA 1
ATOM 1487 C C . PHE A 1 200 ? 13.153 -4.088 1.708 1.00 94.25 200 PHE A C 1
ATOM 1489 O O . PHE A 1 200 ? 13.323 -5.286 1.889 1.00 94.25 200 PHE A O 1
ATOM 1496 N N . SER A 1 201 ? 14.132 -3.307 1.241 1.00 91.19 201 SER A N 1
ATOM 1497 C CA . SER A 1 201 ? 15.447 -3.850 0.875 1.00 91.19 201 SER A CA 1
ATOM 1498 C C . SER A 1 201 ? 16.271 -4.355 2.063 1.00 91.19 201 SER A C 1
ATOM 1500 O O . SER A 1 201 ? 17.192 -5.145 1.867 1.00 91.19 201 SER A O 1
ATOM 1502 N N . ARG A 1 202 ? 15.958 -3.914 3.288 1.00 90.94 202 ARG A N 1
ATOM 1503 C CA . ARG A 1 202 ? 16.648 -4.312 4.528 1.00 90.94 202 ARG A CA 1
ATOM 1504 C C . ARG A 1 202 ? 15.869 -5.330 5.359 1.00 90.94 202 ARG A C 1
ATOM 1506 O O . ARG A 1 202 ? 16.427 -5.879 6.304 1.00 90.94 202 ARG A O 1
ATOM 1513 N N . ASN A 1 203 ? 14.593 -5.554 5.057 1.00 89.81 203 ASN A N 1
ATOM 1514 C CA . ASN A 1 203 ? 13.733 -6.462 5.804 1.00 89.81 203 ASN A CA 1
ATOM 1515 C C . ASN A 1 203 ? 13.541 -7.771 5.029 1.00 89.81 203 ASN A C 1
ATOM 1517 O O . ASN A 1 203 ? 12.815 -7.803 4.043 1.00 89.81 203 ASN A O 1
ATOM 1521 N N . HIS A 1 204 ? 14.136 -8.862 5.519 1.00 90.25 204 HIS A N 1
ATOM 1522 C CA . HIS A 1 204 ? 14.089 -10.178 4.869 1.00 90.25 204 HIS A CA 1
ATOM 1523 C C . HIS A 1 204 ? 12.687 -10.794 4.751 1.00 90.25 204 HIS A C 1
ATOM 1525 O O . HIS A 1 204 ? 12.499 -11.705 3.948 1.00 90.25 204 HIS A O 1
ATOM 1531 N N . SER A 1 205 ? 11.697 -10.299 5.500 1.00 94.06 205 SER A N 1
ATOM 1532 C CA . SER A 1 205 ? 10.299 -10.705 5.313 1.00 94.06 205 SER A CA 1
ATOM 1533 C C . SER A 1 205 ? 9.702 -10.165 4.010 1.00 94.06 205 SER A C 1
ATOM 1535 O O . SER A 1 205 ? 8.689 -10.685 3.551 1.00 94.06 205 SER A O 1
ATOM 1537 N N . TRP A 1 206 ? 10.306 -9.136 3.409 1.00 95.69 206 TRP A N 1
ATOM 1538 C CA . TRP A 1 206 ? 9.876 -8.549 2.146 1.00 95.69 206 TRP A CA 1
ATOM 1539 C C . TRP A 1 206 ? 10.789 -8.996 1.003 1.00 95.69 206 TRP A C 1
ATOM 1541 O O . TRP A 1 206 ? 11.992 -8.747 0.996 1.00 95.69 206 TRP A O 1
ATOM 1551 N N . LEU A 1 207 ? 10.198 -9.648 0.007 1.00 95.25 207 LEU A N 1
ATOM 1552 C CA . LEU A 1 207 ? 10.890 -10.154 -1.172 1.00 95.25 207 LEU A CA 1
ATOM 1553 C C . LEU A 1 207 ? 10.640 -9.221 -2.355 1.00 95.25 207 LEU A C 1
ATOM 1555 O O . LEU A 1 207 ? 9.501 -8.851 -2.635 1.00 95.25 207 LEU A O 1
ATOM 1559 N N . ASN A 1 208 ? 11.696 -8.863 -3.079 1.00 94.19 208 ASN A N 1
ATOM 1560 C CA . ASN A 1 208 ? 11.557 -8.169 -4.355 1.00 94.19 208 ASN A CA 1
ATOM 1561 C C . ASN A 1 208 ? 11.135 -9.187 -5.425 1.00 94.19 208 ASN A C 1
ATOM 1563 O O . ASN A 1 208 ? 11.924 -10.053 -5.802 1.00 94.19 208 ASN A O 1
ATOM 1567 N N . ALA A 1 209 ? 9.891 -9.092 -5.893 1.00 92.44 209 ALA A N 1
ATOM 1568 C CA . ALA A 1 209 ? 9.323 -10.000 -6.888 1.00 92.44 209 ALA A CA 1
ATOM 1569 C C . ALA A 1 209 ? 9.682 -9.608 -8.335 1.00 92.44 209 ALA A C 1
ATOM 1571 O O . ALA A 1 209 ? 9.404 -10.362 -9.269 1.00 92.44 209 ALA A O 1
ATOM 1572 N N . GLY A 1 210 ? 10.317 -8.450 -8.532 1.00 91.44 210 GLY A N 1
ATOM 1573 C CA . GLY A 1 210 ? 10.761 -7.946 -9.826 1.00 91.44 210 GLY A CA 1
ATOM 1574 C C . GLY A 1 210 ? 10.152 -6.592 -10.179 1.00 91.44 210 GLY A C 1
ATOM 1575 O O . GLY A 1 210 ? 9.688 -5.841 -9.319 1.00 91.44 210 GLY A O 1
ATOM 1576 N N . VAL A 1 211 ? 10.186 -6.265 -11.470 1.00 89.12 211 VAL A N 1
ATOM 1577 C CA . VAL A 1 211 ? 9.695 -4.992 -12.009 1.00 89.12 211 VAL A CA 1
ATOM 1578 C C . VAL A 1 211 ? 8.598 -5.250 -13.029 1.00 89.12 211 VAL A C 1
ATOM 1580 O O . VAL A 1 211 ? 8.802 -5.997 -13.986 1.00 89.12 211 VAL A O 1
ATOM 1583 N N . ILE A 1 212 ? 7.449 -4.605 -12.844 1.00 86.69 212 ILE A N 1
ATOM 1584 C CA . ILE A 1 212 ? 6.396 -4.543 -13.859 1.00 86.69 212 ILE A CA 1
ATOM 1585 C C . ILE A 1 212 ? 6.544 -3.245 -14.648 1.00 86.69 212 ILE A C 1
ATOM 1587 O O . ILE A 1 212 ? 6.707 -2.169 -14.074 1.00 86.69 212 ILE A O 1
ATOM 1591 N N . ASN A 1 213 ? 6.492 -3.343 -15.972 1.00 80.44 213 ASN A N 1
ATOM 1592 C CA . ASN A 1 213 ? 6.422 -2.180 -16.850 1.00 80.44 213 ASN A CA 1
ATOM 159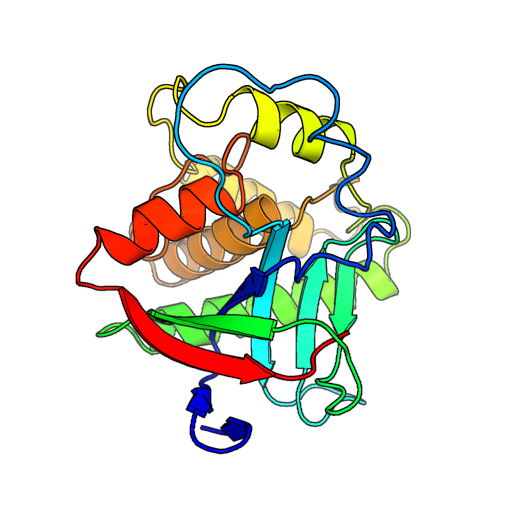3 C C . ASN A 1 213 ? 4.956 -1.904 -17.169 1.00 80.44 213 ASN A C 1
ATOM 1595 O O . ASN A 1 213 ? 4.200 -2.840 -17.434 1.00 80.44 213 ASN A O 1
ATOM 1599 N N . GLY A 1 214 ? 4.568 -0.634 -17.166 1.00 65.88 214 GLY A N 1
ATOM 1600 C CA . GLY A 1 214 ? 3.270 -0.237 -17.674 1.00 65.88 214 GLY A CA 1
ATOM 1601 C C . GLY A 1 214 ? 2.147 -0.200 -16.629 1.00 65.88 214 GLY A C 1
ATOM 1602 O O . GLY A 1 214 ? 1.187 -0.955 -16.724 1.00 65.88 214 GLY A O 1
ATOM 1603 N N . ALA A 1 215 ? 2.203 0.697 -15.644 1.00 54.38 215 ALA A N 1
ATOM 1604 C CA . ALA A 1 215 ? 1.027 1.046 -14.827 1.00 54.38 215 ALA A CA 1
ATOM 1605 C C . ALA A 1 215 ? 0.922 2.571 -14.661 1.00 54.38 215 ALA A C 1
ATOM 1607 O O . ALA A 1 215 ? 1.957 3.237 -14.556 1.00 54.38 215 ALA A O 1
ATOM 1608 N N . TYR A 1 216 ? -0.298 3.117 -14.768 1.00 48.12 216 TYR A N 1
ATOM 1609 C CA . TYR A 1 216 ? -0.566 4.534 -15.076 1.00 48.12 216 TYR A CA 1
ATOM 1610 C C . TYR A 1 216 ? -0.748 5.451 -13.857 1.00 48.12 216 TYR A C 1
ATOM 1612 O O . TYR A 1 216 ? -1.868 5.586 -13.330 1.00 48.12 216 TYR A O 1
#

Secondary structure (DSSP, 8-state):
-EEETTEEE-TT-EEEEE--SS---SSSTTTSSS---SS----EEEEEEEEEEETTEEEEEEEEETTEEEEE---TT-S-EEEEEEE-S-HHHHHHHHHHHHHHHHHHHH-TTSSEE-HHHHHHHHHHTTT-------HHHHHHHHHHHH-TT----EE-HHHHHHHHHHHHHHHTTS-TTSS--S-TTT--HHHHHHHHHH-TTEEEEEEEE---

Radius of gyration: 15.91 Å; chains: 1; bounding box: 43×38×42 Å

Organism: NCBI:txid1723730

Sequence (216 aa):
MQRFGNVAVHTGDVLLKVSTGNVTHKIIQIGQKTGASSGGFSNIVHAAIYVGSVAGHSKAIAESVGSGLRFLEPNPNSHYSWHVWHLGGNQALRHLAADLAANLVEKAQTDNGFGSYSQGGATISAYKSGNVTKNPVSGTLAEDMMNDFTSPNGTNRSFFCSNFVVLAYSMAAQMLGLPVTSGINLNYKYTSPAEMQKYFSRNHSWLNAGVINGAY

Foldseek 3Di:
DDDQDPFDADQLKKKFKFDDDPDPDDQCVLAPPPAPDDDDDDRTRFIWTFLADDVPRRTWIWFQGQAFTATWHFAQPDQMKIWIKDQPPCPQLSNQLSVLSVLQSVVVVVDVLGGHADSVLQNQLNNCVPPDDQPADDLVNLVLVVCLSPDPCRHRDHAHGQLSSLSSSLNSCSVVVHHSPPGPRGHSSRHGSVNVVVRLVPDPSMDGSDMRHGID

InterPro domains:
  IPR038765 Papain-like cysteine peptidase superfamily [SSF54001] (9-189)